Protein AF-A0A6B2CWW1-F1 (afdb_monomer_lite)

Sequence (187 aa):
MLMAIGEEVLAVIAVAILAIVAIIAMRRNDVSCRDPSGKGCGRRKMAIGEVVLAVIAVAILAIVAIIAIGRPREREKKQTHAVCDIFCKALYEAKQLATYVEGRSTINEAMRERLIGLLRGFLGKLDSVKSELEPPIAHELDHIRIEVETIIERIEHIGLTGNVHEDLQFVLGRLEIIGRDKLGCSC

Secondary structure (DSSP, 8-state):
------HHHHHHHHHHHHHHHHHHHHHHTT------S----------HHHHHHHHHHHHHHHHHHHHHHHS---------HHHHHHHHHHHHHHHHHHHHHHT-S---HHHHHHHHHHHHHHHHHHHHHHTTS-HHHHHHHHHHHHHHHHHHHHHHHH---HHHHHHHHHHHHHHHHIIIIIS----

pLDDT: mean 70.97, std 18.87, range [32.5, 94.06]

Structure (mmCIF, N/CA/C/O backbone):
data_AF-A0A6B2CWW1-F1
#
_entry.id   AF-A0A6B2CWW1-F1
#
loop_
_atom_site.group_PDB
_atom_site.id
_atom_site.type_symbol
_atom_site.label_atom_id
_atom_site.label_alt_id
_atom_site.label_comp_id
_atom_site.label_asym_id
_atom_site.label_entity_id
_atom_site.label_seq_id
_atom_site.pdbx_PDB_ins_code
_atom_site.Cartn_x
_atom_site.Cartn_y
_atom_site.Cartn_z
_atom_site.occupancy
_atom_site.B_iso_or_equiv
_atom_site.auth_seq_id
_atom_site.auth_comp_id
_atom_site.auth_asym_id
_atom_site.auth_atom_id
_atom_site.pdbx_PDB_model_num
ATOM 1 N N . MET A 1 1 ? -8.949 -18.179 7.851 1.00 32.50 1 MET A N 1
ATOM 2 C CA . MET A 1 1 ? -8.657 -19.159 8.919 1.00 32.50 1 MET A CA 1
ATOM 3 C C . MET A 1 1 ? -8.590 -18.410 10.239 1.00 32.50 1 MET A C 1
ATOM 5 O O . MET A 1 1 ? -7.552 -17.869 10.584 1.00 32.50 1 MET A O 1
ATOM 9 N N . LEU A 1 2 ? -9.729 -18.292 10.922 1.00 34.25 2 LEU A N 1
ATOM 10 C CA . LEU A 1 2 ? -9.771 -17.829 12.305 1.00 34.25 2 LEU A CA 1
ATOM 11 C C . LEU A 1 2 ? -9.223 -18.973 13.153 1.00 34.25 2 LEU A C 1
ATOM 13 O O . LEU A 1 2 ? -9.841 -20.036 13.204 1.00 34.25 2 LEU A O 1
ATOM 17 N N . MET A 1 3 ? -8.062 -18.783 13.780 1.00 34.53 3 MET A N 1
ATOM 18 C CA . MET A 1 3 ? -7.726 -19.592 14.943 1.00 34.53 3 MET A CA 1
ATOM 19 C C . MET A 1 3 ? -8.836 -19.335 15.956 1.00 34.53 3 MET A C 1
ATOM 21 O O . MET A 1 3 ? -8.924 -18.253 16.537 1.00 34.53 3 MET A O 1
ATOM 25 N N . ALA A 1 4 ? -9.726 -20.318 16.101 1.00 44.72 4 ALA A N 1
ATOM 26 C CA . ALA A 1 4 ? -10.525 -20.460 17.294 1.00 44.72 4 ALA A CA 1
ATOM 27 C C . ALA A 1 4 ? -9.562 -20.258 18.464 1.00 44.72 4 ALA A C 1
ATOM 29 O O . ALA A 1 4 ? -8.537 -20.936 18.540 1.00 44.72 4 ALA A O 1
ATOM 30 N N . ILE A 1 5 ? -9.850 -19.297 19.340 1.00 50.03 5 ILE A N 1
ATOM 31 C CA . ILE A 1 5 ? -9.323 -19.351 20.700 1.00 50.03 5 ILE A CA 1
ATOM 32 C C . ILE A 1 5 ? -9.842 -20.693 21.203 1.00 50.03 5 ILE A C 1
ATOM 34 O O . ILE A 1 5 ? -11.041 -20.839 21.437 1.00 50.03 5 ILE A O 1
ATOM 38 N N . GLY A 1 6 ? -8.967 -21.696 21.123 1.00 44.84 6 GLY A N 1
ATOM 39 C CA . GLY A 1 6 ? -9.363 -23.091 21.079 1.00 44.84 6 GLY A CA 1
ATOM 40 C C . GLY A 1 6 ? -10.177 -23.426 22.310 1.00 44.84 6 GLY A C 1
ATOM 41 O O . GLY A 1 6 ? -9.926 -22.883 23.387 1.00 44.84 6 GLY A O 1
ATOM 42 N N . GLU A 1 7 ? -11.124 -24.344 22.157 1.00 49.53 7 GLU A N 1
ATOM 43 C CA . GLU A 1 7 ? -11.793 -25.044 23.261 1.00 49.53 7 GLU A CA 1
ATOM 44 C C . GLU A 1 7 ? -10.833 -25.357 24.423 1.00 49.53 7 GLU A C 1
ATOM 46 O O . GLU A 1 7 ? -11.211 -25.271 25.586 1.00 49.53 7 GLU A O 1
ATOM 51 N N . GLU A 1 8 ? -9.565 -25.615 24.102 1.00 48.12 8 GLU A N 1
ATOM 52 C CA . GLU A 1 8 ? -8.430 -25.786 25.005 1.00 48.12 8 GLU A CA 1
ATOM 53 C C . GLU A 1 8 ? -8.251 -24.649 26.028 1.00 48.12 8 GLU A C 1
ATOM 55 O O . GLU A 1 8 ? -8.095 -24.917 27.216 1.00 48.12 8 GLU A O 1
ATOM 60 N N . VAL A 1 9 ? -8.323 -23.377 25.622 1.00 53.03 9 VAL A N 1
ATOM 61 C CA . VAL A 1 9 ? -8.161 -22.231 26.538 1.00 53.03 9 VAL A CA 1
ATOM 62 C C . VAL A 1 9 ? -9.358 -22.131 27.483 1.00 53.03 9 VAL A C 1
ATOM 64 O O . VAL A 1 9 ? -9.195 -21.882 28.680 1.00 53.03 9 VAL A O 1
ATOM 67 N N . LEU A 1 10 ? -10.564 -22.384 26.970 1.00 53.09 10 LEU A N 1
ATOM 68 C CA . LEU A 1 10 ? -11.783 -22.397 27.776 1.00 53.09 10 LEU A CA 1
ATOM 69 C C . LEU A 1 10 ? -11.782 -23.573 28.767 1.00 53.09 10 LEU A C 1
ATOM 71 O O . LEU A 1 10 ? -12.176 -23.412 29.923 1.00 53.09 10 LEU A O 1
ATOM 75 N N . ALA A 1 11 ? -11.279 -24.733 28.338 1.00 53.53 11 ALA A N 1
ATOM 76 C CA . ALA A 1 11 ? -11.129 -25.925 29.160 1.00 53.53 11 ALA A CA 1
ATOM 77 C C . ALA A 1 11 ? -10.108 -25.714 30.287 1.00 53.53 11 ALA A C 1
ATOM 79 O O . ALA A 1 11 ? -10.384 -26.069 31.431 1.00 53.53 11 ALA A O 1
ATOM 80 N N . VAL A 1 12 ? -8.973 -25.062 30.011 1.00 54.97 12 VAL A N 1
ATOM 81 C CA . VAL A 1 12 ? -7.974 -24.714 31.039 1.00 54.97 12 VAL A CA 1
ATOM 82 C C . VAL A 1 12 ? -8.573 -23.773 32.092 1.00 54.97 12 VAL A C 1
ATOM 84 O O . VAL A 1 12 ? -8.369 -23.977 33.291 1.00 54.97 12 VAL A O 1
ATOM 87 N N . ILE A 1 13 ? -9.376 -22.790 31.671 1.00 58.03 13 ILE A N 1
ATOM 88 C CA . ILE A 1 13 ? -10.074 -21.872 32.584 1.00 58.03 13 ILE A CA 1
ATOM 89 C C . ILE A 1 13 ? -11.121 -22.622 33.425 1.00 58.03 13 ILE A C 1
ATOM 91 O O . ILE A 1 13 ? -11.192 -22.422 34.640 1.00 58.03 13 ILE A O 1
ATOM 95 N N . ALA A 1 14 ? -11.894 -23.526 32.820 1.00 56.28 14 ALA A N 1
ATOM 96 C CA . ALA A 1 14 ?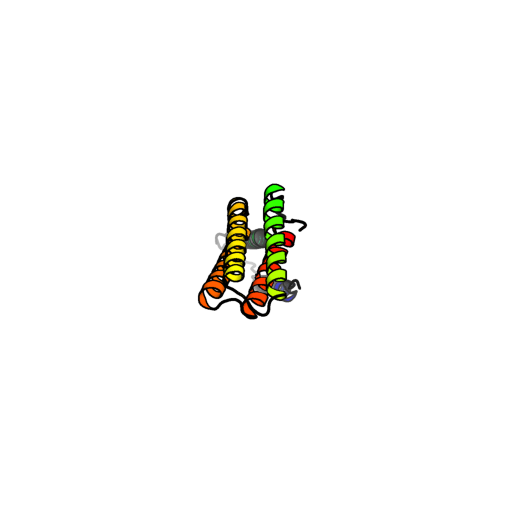 -12.883 -24.336 33.531 1.00 56.28 14 ALA A CA 1
ATOM 97 C C . ALA A 1 14 ? -12.235 -25.258 34.581 1.00 56.28 14 ALA A C 1
ATOM 99 O O . ALA A 1 14 ? -12.719 -25.350 35.713 1.00 56.28 14 ALA A O 1
ATOM 100 N N . VAL A 1 15 ? -11.105 -25.888 34.245 1.00 57.69 15 VAL A N 1
ATOM 101 C CA . VAL A 1 15 ? -10.342 -26.747 35.164 1.00 57.69 15 VAL A CA 1
ATOM 102 C C . VAL A 1 15 ? -9.775 -25.943 36.335 1.00 57.69 15 VAL A C 1
ATOM 104 O O . VAL A 1 15 ? -9.856 -26.393 37.478 1.00 57.69 15 VAL A O 1
ATOM 107 N N . ALA A 1 16 ? -9.266 -24.732 36.093 1.00 60.38 16 ALA A N 1
ATOM 108 C CA . ALA A 1 16 ? -8.759 -23.864 37.156 1.00 60.38 16 ALA A CA 1
ATOM 109 C C . ALA A 1 16 ? -9.864 -23.448 38.146 1.00 60.38 16 ALA A C 1
ATOM 111 O O . ALA A 1 16 ? -9.652 -23.475 39.361 1.00 60.38 16 ALA A O 1
ATOM 112 N N . ILE A 1 17 ? -11.065 -23.132 37.648 1.00 65.19 17 ILE A N 1
ATOM 113 C CA . ILE A 1 17 ? -12.231 -22.820 38.489 1.00 65.19 17 ILE A CA 1
ATOM 114 C C . ILE A 1 17 ? -12.639 -24.046 39.319 1.00 65.19 17 ILE A C 1
ATOM 116 O O . ILE A 1 17 ? -12.837 -23.927 40.530 1.00 65.19 17 ILE A O 1
ATOM 120 N N . LEU A 1 18 ? -12.706 -25.233 38.706 1.00 62.97 18 LEU A N 1
ATOM 121 C CA . LEU A 1 18 ? -13.035 -26.480 39.405 1.00 62.97 18 LEU A CA 1
ATOM 122 C C . LEU A 1 18 ? -12.008 -26.832 40.490 1.00 62.97 18 LEU A C 1
ATOM 124 O O . LEU A 1 18 ? -12.400 -27.245 41.581 1.00 62.97 18 LEU A O 1
ATOM 128 N N . ALA A 1 19 ? -10.714 -26.612 40.242 1.00 59.88 19 ALA A N 1
ATOM 129 C CA . ALA A 1 19 ? -9.658 -26.838 41.227 1.00 59.88 19 ALA A CA 1
ATOM 130 C C . ALA A 1 19 ? -9.800 -25.910 42.447 1.00 59.88 19 ALA A C 1
ATOM 132 O O . ALA A 1 19 ? -9.678 -26.358 43.588 1.00 59.88 19 ALA A O 1
ATOM 133 N N . ILE A 1 20 ? -10.131 -24.633 42.230 1.00 62.84 20 ILE A N 1
ATOM 134 C CA . ILE A 1 20 ? -10.372 -23.672 43.317 1.00 62.84 20 ILE A CA 1
ATOM 135 C C . ILE A 1 20 ? -11.611 -24.075 44.131 1.00 62.84 20 ILE A C 1
ATOM 137 O O . ILE A 1 20 ? -11.565 -24.076 45.364 1.00 62.84 20 ILE A O 1
ATOM 141 N N . VAL A 1 21 ? -12.696 -24.489 43.467 1.00 59.78 21 VAL A N 1
ATOM 142 C CA . VAL A 1 21 ? -13.912 -24.985 44.135 1.00 59.78 21 VAL A CA 1
ATOM 143 C C . VAL A 1 21 ? -13.625 -26.256 44.940 1.00 59.78 21 VAL A C 1
ATOM 145 O O . VAL A 1 21 ? -14.075 -26.362 46.081 1.00 59.78 21 VAL A O 1
ATOM 148 N N . ALA A 1 22 ? -12.831 -27.187 44.404 1.00 55.44 22 ALA A N 1
ATOM 149 C CA . ALA A 1 22 ? -12.438 -28.413 45.096 1.00 55.44 22 ALA A CA 1
ATOM 150 C C . ALA A 1 22 ? -11.601 -28.126 46.354 1.00 55.44 22 ALA A C 1
ATOM 152 O O . ALA A 1 22 ? -11.867 -28.697 47.410 1.00 55.44 22 ALA A O 1
ATOM 153 N N . ILE A 1 23 ? -10.647 -27.189 46.290 1.00 56.72 23 ILE A N 1
ATOM 154 C CA . ILE A 1 23 ? -9.848 -26.765 47.453 1.00 56.72 23 ILE A CA 1
ATOM 155 C C . ILE A 1 23 ? -10.746 -26.170 48.552 1.00 56.72 23 ILE A C 1
ATOM 157 O O . ILE A 1 23 ? -10.553 -26.451 49.737 1.00 56.72 23 ILE A O 1
ATOM 161 N N . ILE A 1 24 ? -11.755 -25.381 48.175 1.00 54.59 24 ILE A N 1
ATOM 162 C CA . ILE A 1 24 ? -12.720 -24.786 49.112 1.00 54.59 24 ILE A CA 1
ATOM 163 C C . ILE A 1 24 ? -13.645 -25.856 49.713 1.00 54.59 24 ILE A C 1
ATOM 165 O O . ILE A 1 24 ? -13.919 -25.824 50.914 1.00 54.59 24 ILE A O 1
ATOM 169 N N . ALA A 1 25 ? -14.103 -26.814 48.906 1.00 53.03 25 ALA A N 1
ATOM 170 C CA . ALA A 1 25 ? -14.953 -27.912 49.356 1.00 53.03 25 ALA A CA 1
ATOM 171 C C . ALA A 1 25 ? -14.213 -28.845 50.327 1.00 53.03 25 ALA A C 1
ATOM 173 O O . ALA A 1 25 ? -14.757 -29.186 51.376 1.00 53.03 25 ALA A O 1
ATOM 174 N N . MET A 1 26 ? -12.949 -29.179 50.041 1.00 46.91 26 MET A N 1
ATOM 175 C CA . MET A 1 26 ? -12.112 -29.982 50.940 1.00 46.91 26 MET A CA 1
ATOM 176 C C . MET A 1 26 ? -11.873 -29.272 52.279 1.00 46.91 26 MET A C 1
ATOM 178 O O . MET A 1 26 ? -12.006 -29.892 53.329 1.00 46.91 26 MET A O 1
ATOM 182 N N . ARG A 1 27 ? -11.649 -27.948 52.280 1.00 48.38 27 ARG A N 1
ATOM 183 C CA . ARG A 1 27 ? -11.513 -27.164 53.525 1.00 48.38 27 ARG A CA 1
ATOM 184 C C . ARG A 1 27 ? -12.801 -27.042 54.348 1.00 48.38 27 ARG A C 1
ATOM 186 O O . ARG A 1 27 ? -12.732 -26.630 55.504 1.00 48.38 27 ARG A O 1
ATOM 193 N N . ARG A 1 28 ? -13.970 -27.370 53.786 1.00 46.91 28 ARG A N 1
ATOM 194 C CA . ARG A 1 28 ? -15.255 -27.366 54.507 1.00 46.91 28 ARG A CA 1
ATOM 195 C C . ARG A 1 28 ? -15.487 -28.634 55.333 1.00 46.91 28 ARG A C 1
ATOM 197 O O . ARG A 1 28 ? -16.247 -28.566 56.294 1.00 46.91 28 ARG A O 1
ATOM 204 N N . ASN A 1 29 ? -14.834 -29.747 54.994 1.00 41.97 29 ASN A N 1
ATOM 205 C CA . ASN A 1 29 ? -15.024 -31.030 55.683 1.00 41.97 29 ASN A CA 1
ATOM 206 C C . ASN A 1 29 ? -14.140 -31.217 56.929 1.00 41.97 29 ASN A C 1
ATOM 208 O O . ASN A 1 29 ? -14.414 -32.116 57.717 1.00 41.97 29 ASN A O 1
ATOM 212 N N . ASP A 1 30 ? -13.148 -30.351 57.161 1.00 43.78 30 ASP A N 1
ATOM 213 C CA . ASP A 1 30 ? -12.206 -30.469 58.291 1.00 43.78 30 ASP A CA 1
ATOM 214 C C . ASP A 1 30 ? -12.606 -29.700 59.564 1.00 43.78 30 ASP A C 1
ATOM 216 O O . ASP A 1 30 ? -11.823 -29.584 60.504 1.00 43.78 30 ASP A O 1
ATOM 220 N N . VAL A 1 31 ? -13.839 -29.193 59.661 1.00 44.88 31 VAL A N 1
ATOM 221 C CA . VAL A 1 31 ? -14.337 -28.572 60.905 1.00 44.88 31 VAL A CA 1
ATOM 222 C C . VAL A 1 31 ? -15.453 -29.416 61.511 1.00 44.88 31 VAL A C 1
ATOM 224 O O . VAL A 1 31 ? -16.578 -28.967 61.713 1.00 44.88 31 VAL A O 1
ATOM 227 N N . SER A 1 32 ? -15.119 -30.662 61.848 1.00 42.81 32 SER A N 1
ATOM 228 C CA . SER A 1 32 ? -15.828 -31.399 62.896 1.00 42.81 32 SER A CA 1
ATOM 229 C C . SER A 1 32 ? -15.277 -30.978 64.264 1.00 42.81 32 SER A C 1
ATOM 231 O O . SER A 1 32 ? -14.603 -31.750 64.941 1.00 42.81 32 SER A O 1
ATOM 233 N N . CYS A 1 33 ? -15.581 -29.753 64.697 1.00 36.28 33 CYS A N 1
ATOM 234 C CA . CYS A 1 33 ? -15.493 -29.402 66.115 1.00 36.28 33 CYS A CA 1
ATOM 235 C C . CYS A 1 33 ? -16.873 -29.610 66.737 1.00 36.28 33 CYS A C 1
ATOM 237 O O . CYS A 1 33 ? -17.727 -28.724 66.728 1.00 36.28 33 CYS A O 1
ATOM 239 N N . ARG A 1 34 ? -17.105 -30.824 67.238 1.00 39.34 34 ARG A N 1
ATOM 240 C CA . ARG A 1 34 ? -18.242 -31.137 68.100 1.00 39.34 34 ARG A CA 1
ATOM 241 C C . ARG A 1 34 ? -17.856 -30.718 69.520 1.00 39.34 34 ARG A C 1
ATOM 243 O O . ARG A 1 34 ? -17.223 -31.491 70.226 1.00 39.34 34 ARG A O 1
ATOM 250 N N . ASP A 1 35 ? -18.215 -29.502 69.916 1.00 38.53 35 ASP A N 1
ATOM 251 C CA . ASP A 1 35 ? -18.110 -29.057 71.310 1.00 38.53 35 ASP A CA 1
ATOM 252 C C . ASP A 1 35 ? -19.459 -29.209 72.018 1.00 38.53 35 ASP A C 1
ATOM 254 O O . ASP A 1 35 ? -20.479 -28.745 71.500 1.00 38.53 35 ASP A O 1
ATOM 258 N N . PRO A 1 36 ? -19.473 -29.739 73.250 1.00 45.25 36 PRO A N 1
ATOM 259 C CA . PRO A 1 36 ? -20.503 -29.388 74.204 1.00 45.25 36 PRO A CA 1
ATOM 260 C C . PRO A 1 36 ? -19.846 -28.927 75.508 1.00 45.25 36 PRO A C 1
ATOM 262 O O . PRO A 1 36 ? -19.984 -29.565 76.542 1.00 45.25 36 PRO A O 1
ATOM 265 N N . SER A 1 37 ? -19.105 -27.822 75.484 1.00 43.25 37 SER A N 1
ATOM 266 C CA . SER A 1 37 ? -18.840 -27.074 76.715 1.00 43.25 37 SER A CA 1
ATOM 267 C C . SER A 1 37 ? -18.441 -25.648 76.377 1.00 43.25 37 SER A C 1
ATOM 269 O O . SER A 1 37 ? -17.285 -25.349 76.089 1.00 43.25 37 SER A O 1
ATOM 271 N N . GLY A 1 38 ? -19.429 -24.756 76.406 1.00 48.22 38 GLY A N 1
ATOM 272 C CA . GLY A 1 38 ? -19.241 -23.341 76.134 1.00 48.22 38 GLY A CA 1
ATOM 273 C C . GLY A 1 38 ? -18.182 -22.710 77.036 1.00 48.22 38 GLY A C 1
ATOM 274 O O . GLY A 1 38 ? -18.350 -22.636 78.249 1.00 48.22 38 GLY A O 1
ATOM 275 N N . LYS A 1 39 ? -17.115 -22.200 76.423 1.00 43.88 39 LYS A N 1
ATOM 276 C CA . LYS A 1 39 ? -16.337 -21.050 76.895 1.00 43.88 39 LYS A CA 1
ATOM 277 C C . LYS A 1 39 ? -15.581 -20.468 75.705 1.00 43.88 39 LYS A C 1
ATOM 279 O O . LYS A 1 39 ? -15.079 -21.190 74.854 1.00 43.88 39 LYS A O 1
ATOM 284 N N . GLY A 1 40 ? -15.645 -19.146 75.601 1.00 49.88 40 GLY A N 1
ATOM 285 C CA . GLY A 1 40 ? -15.471 -18.422 74.350 1.00 49.88 40 GLY A CA 1
ATOM 286 C C . GLY A 1 40 ? -14.091 -18.525 73.708 1.00 49.88 40 GLY A C 1
ATOM 287 O O . GLY A 1 40 ? -13.072 -18.690 74.369 1.00 49.88 40 GLY A O 1
ATOM 288 N N . CYS A 1 41 ? -14.074 -18.289 72.399 1.00 36.97 41 CYS A N 1
ATOM 289 C CA . CYS A 1 41 ? -12.884 -17.836 71.703 1.00 36.97 41 CYS A CA 1
ATOM 290 C C . CYS A 1 41 ? -13.254 -16.576 70.917 1.00 36.97 41 CYS A C 1
ATOM 292 O O . CYS A 1 41 ? -13.864 -16.627 69.847 1.00 36.97 41 CYS A O 1
ATOM 294 N N . GLY A 1 42 ? -12.928 -15.421 71.499 1.00 48.16 42 GLY A N 1
ATOM 295 C CA . GLY A 1 42 ? -12.888 -14.160 70.781 1.00 48.16 42 GLY A CA 1
ATOM 296 C C . GLY A 1 42 ? -11.810 -14.248 69.710 1.00 48.16 42 GLY A C 1
ATOM 297 O O . GLY A 1 42 ? -10.626 -14.101 69.988 1.00 48.16 42 GLY A O 1
ATOM 298 N N . ARG A 1 43 ? -12.222 -14.483 68.470 1.00 40.75 43 ARG A N 1
ATOM 299 C CA . ARG A 1 43 ? -11.388 -14.263 67.294 1.00 40.75 43 ARG A CA 1
ATOM 300 C C . ARG A 1 43 ? -12.232 -13.430 66.356 1.00 40.75 43 ARG A C 1
ATOM 302 O O . ARG A 1 43 ? -13.311 -13.870 65.966 1.00 40.75 43 ARG A O 1
ATOM 309 N N . ARG A 1 44 ? -11.777 -12.208 66.062 1.00 47.22 44 ARG A N 1
ATOM 310 C CA . ARG A 1 44 ? -12.362 -11.350 65.026 1.00 47.22 44 ARG A CA 1
ATOM 311 C C . ARG A 1 44 ? -12.531 -12.218 63.779 1.00 47.22 44 ARG A C 1
ATOM 313 O O . ARG A 1 44 ? -11.551 -12.530 63.108 1.00 47.22 44 ARG A O 1
ATOM 320 N N . LYS A 1 45 ? -13.763 -12.662 63.518 1.00 43.59 45 LYS A N 1
ATOM 321 C CA . LYS A 1 45 ? -14.166 -13.230 62.238 1.00 43.59 45 LYS A CA 1
ATOM 322 C C . LYS A 1 45 ? -14.111 -12.057 61.272 1.00 43.59 45 LYS A C 1
ATOM 324 O O . LYS A 1 45 ? -15.111 -11.382 61.074 1.00 43.59 45 LYS A O 1
ATOM 329 N N . MET A 1 46 ? -12.926 -11.762 60.742 1.00 42.56 46 MET A N 1
ATOM 330 C CA . MET A 1 46 ? -12.850 -11.017 59.495 1.00 42.56 46 MET A CA 1
ATOM 331 C C . MET A 1 46 ? -13.622 -11.887 58.517 1.00 42.56 46 MET A C 1
ATOM 333 O O . MET A 1 46 ? -13.283 -13.062 58.339 1.00 42.56 46 MET A O 1
ATOM 337 N N . ALA A 1 47 ? -14.782 -11.389 58.100 1.00 49.16 47 ALA A N 1
ATOM 338 C CA . ALA A 1 47 ? -15.779 -12.180 57.422 1.00 49.16 47 ALA A CA 1
ATOM 339 C C . ALA A 1 47 ? -15.105 -12.787 56.193 1.00 49.16 47 ALA A C 1
ATOM 341 O O . ALA A 1 47 ? -14.772 -12.083 55.249 1.00 49.16 47 ALA A O 1
ATOM 342 N N . ILE A 1 48 ? -14.873 -14.101 56.212 1.00 48.50 48 ILE A N 1
ATOM 343 C CA . ILE A 1 48 ? -14.292 -14.841 55.083 1.00 48.50 48 ILE A CA 1
ATOM 344 C C . ILE A 1 48 ? -15.102 -14.546 53.803 1.00 48.50 48 ILE A C 1
ATOM 346 O O . ILE A 1 48 ? -14.549 -14.553 52.710 1.00 48.50 48 ILE A O 1
ATOM 350 N N . GLY A 1 49 ? -16.380 -14.171 53.951 1.00 50.16 49 GLY A N 1
ATOM 351 C CA . GLY A 1 49 ? -17.225 -13.638 52.886 1.00 50.16 49 GLY A CA 1
ATOM 352 C C . GLY A 1 49 ? -16.712 -12.361 52.205 1.00 50.16 49 GLY A C 1
ATOM 353 O O . GLY A 1 49 ? -16.817 -12.294 50.990 1.00 50.16 49 GLY A O 1
ATOM 354 N N . GLU A 1 50 ? -16.121 -11.391 52.915 1.00 50.59 50 GLU A N 1
ATOM 355 C CA . GLU A 1 50 ? -15.581 -10.155 52.309 1.00 50.59 50 GLU A CA 1
ATOM 356 C C . GLU A 1 50 ? -14.331 -10.426 51.472 1.00 50.59 50 GLU A C 1
ATOM 358 O O . GLU A 1 50 ? -14.207 -9.917 50.361 1.00 50.59 50 GLU A O 1
ATOM 363 N N . VAL A 1 51 ? -13.425 -11.275 51.968 1.00 53.69 51 VAL A N 1
ATOM 364 C CA . VAL A 1 51 ? -12.213 -11.654 51.222 1.00 53.69 51 VAL A CA 1
ATOM 365 C C . VAL A 1 51 ? -12.590 -12.451 49.973 1.00 53.69 51 VAL A C 1
ATOM 367 O O . VAL A 1 51 ? -12.051 -12.212 48.896 1.00 53.69 51 VAL A O 1
ATOM 370 N N . VAL A 1 52 ? -13.560 -13.361 50.092 1.00 55.81 52 VAL A N 1
ATOM 371 C CA . VAL A 1 52 ? -14.072 -14.137 48.955 1.00 55.81 52 VAL A CA 1
ATOM 372 C C . VAL A 1 52 ? -14.777 -13.232 47.942 1.00 55.81 52 VAL A C 1
ATOM 374 O O . VAL A 1 52 ? -14.532 -13.375 46.745 1.00 55.81 52 VAL A O 1
ATOM 377 N N . LEU A 1 53 ? -15.582 -12.261 48.390 1.00 54.66 53 LEU A N 1
ATOM 378 C CA . LEU A 1 53 ? -16.212 -11.288 47.492 1.00 54.66 53 LEU A CA 1
ATOM 379 C C . LEU A 1 53 ? -15.171 -10.449 46.748 1.00 54.66 53 LEU A C 1
ATOM 381 O O . LEU A 1 53 ? -15.318 -10.231 45.549 1.00 54.66 53 LEU A O 1
ATOM 385 N N . ALA A 1 54 ? -14.117 -10.007 47.438 1.00 56.38 54 ALA A N 1
ATOM 386 C CA . ALA A 1 54 ? -13.050 -9.217 46.837 1.00 56.38 54 ALA A CA 1
ATOM 387 C C . ALA A 1 54 ? -12.305 -10.009 45.752 1.00 56.38 54 ALA A C 1
ATOM 389 O O . ALA A 1 54 ? -12.078 -9.490 44.662 1.00 56.38 54 ALA A O 1
ATOM 390 N N . VAL A 1 55 ? -11.991 -11.284 46.002 1.00 61.06 55 VAL A N 1
ATOM 391 C CA . VAL A 1 55 ? -11.333 -12.152 45.009 1.00 61.06 55 VAL A CA 1
ATOM 392 C C . VAL A 1 55 ? -12.237 -12.395 43.796 1.00 61.06 55 VAL A C 1
ATOM 394 O O . VAL A 1 55 ? -11.769 -12.312 42.661 1.00 61.06 55 VAL A O 1
ATOM 397 N N . ILE A 1 56 ? -13.536 -12.626 44.014 1.00 64.56 56 ILE A N 1
ATOM 398 C CA . ILE A 1 56 ? -14.515 -12.784 42.927 1.00 64.56 56 ILE A CA 1
ATOM 399 C C . ILE A 1 56 ? -14.642 -11.486 42.117 1.00 64.56 56 ILE A C 1
ATOM 401 O O . ILE A 1 56 ? -14.631 -11.530 40.890 1.00 64.56 56 ILE A O 1
ATOM 405 N N . ALA A 1 57 ? -14.702 -10.326 42.775 1.00 59.75 57 ALA A N 1
ATOM 406 C CA . ALA A 1 57 ? -14.791 -9.030 42.107 1.00 59.75 57 ALA A CA 1
ATOM 407 C C . ALA A 1 57 ? -13.549 -8.733 41.255 1.00 59.75 57 ALA A C 1
ATOM 409 O O . ALA A 1 57 ? -13.681 -8.295 40.114 1.00 59.75 57 ALA A O 1
ATOM 410 N N . VAL A 1 58 ? -12.348 -9.023 41.767 1.00 63.69 58 VAL A N 1
ATOM 411 C CA . VAL A 1 58 ? -11.089 -8.865 41.019 1.00 63.69 58 VAL A CA 1
ATOM 412 C C . VAL A 1 58 ? -11.043 -9.809 39.816 1.00 63.69 58 VAL A C 1
ATOM 414 O O . VAL A 1 58 ? -10.651 -9.385 38.731 1.00 63.69 58 VAL A O 1
ATOM 417 N N . ALA A 1 59 ? -11.495 -11.056 39.967 1.00 62.88 59 ALA A N 1
ATOM 418 C CA . ALA A 1 59 ? -11.567 -12.008 38.861 1.00 62.88 59 ALA A CA 1
ATOM 419 C C . ALA A 1 59 ? -12.556 -11.555 37.773 1.00 62.88 59 ALA A C 1
ATOM 421 O O . ALA A 1 59 ? -12.229 -11.600 36.588 1.00 62.88 59 ALA A O 1
ATOM 422 N N . ILE A 1 60 ? -13.733 -11.049 38.158 1.00 68.69 60 ILE A N 1
ATOM 423 C CA . ILE A 1 60 ? -14.712 -10.487 37.217 1.00 68.69 60 ILE A CA 1
ATOM 424 C C . ILE A 1 60 ? -14.137 -9.251 36.519 1.00 68.69 60 ILE A C 1
ATOM 426 O O . ILE A 1 60 ? -14.252 -9.145 35.303 1.00 68.69 60 ILE A O 1
ATOM 430 N N . LEU A 1 61 ? -13.476 -8.342 37.242 1.00 65.44 61 LEU A N 1
ATOM 431 C CA . LEU A 1 61 ? -12.832 -7.165 36.649 1.00 65.44 61 LEU A CA 1
ATOM 432 C C . LEU A 1 61 ? -11.705 -7.544 35.682 1.00 65.44 61 LEU A C 1
ATOM 434 O O . LEU A 1 61 ? -11.586 -6.921 34.632 1.00 65.44 61 LEU A O 1
ATOM 438 N N . ALA A 1 62 ? -10.920 -8.580 35.984 1.00 61.75 62 ALA A N 1
ATOM 439 C CA . ALA A 1 62 ? -9.893 -9.096 35.082 1.00 61.75 62 ALA A CA 1
ATOM 440 C C . ALA A 1 62 ? -10.509 -9.702 33.811 1.00 61.75 62 ALA A C 1
ATOM 442 O O . ALA A 1 62 ? -10.039 -9.424 32.711 1.00 61.75 62 ALA A O 1
ATOM 443 N N . ILE A 1 63 ? -11.606 -10.456 33.938 1.00 60.59 63 ILE A N 1
ATOM 444 C CA . ILE A 1 63 ? -12.366 -10.982 32.795 1.00 60.59 63 ILE A CA 1
ATOM 445 C C . ILE A 1 63 ? -12.963 -9.834 31.974 1.00 60.59 63 ILE A C 1
ATOM 447 O O . ILE A 1 63 ? -12.843 -9.839 30.755 1.00 60.59 63 ILE A O 1
ATOM 451 N N . VAL A 1 64 ? -13.550 -8.816 32.610 1.00 56.16 64 VAL A N 1
ATOM 452 C CA . VAL A 1 64 ? -14.085 -7.626 31.928 1.00 56.16 64 VAL A CA 1
ATOM 453 C C . VAL A 1 64 ? -12.972 -6.841 31.242 1.00 56.16 64 VAL A C 1
ATOM 455 O O . VAL A 1 64 ? -13.186 -6.383 30.128 1.00 56.16 64 VAL A O 1
ATOM 458 N N . ALA A 1 65 ? -11.784 -6.720 31.838 1.00 53.72 65 ALA A N 1
ATOM 459 C CA . ALA A 1 65 ? -10.630 -6.087 31.208 1.00 53.72 65 ALA A CA 1
ATOM 460 C C . ALA A 1 65 ? -10.149 -6.889 29.990 1.00 53.72 65 ALA A C 1
ATOM 462 O O . ALA A 1 65 ? -9.946 -6.311 28.929 1.00 53.72 65 ALA A O 1
ATOM 463 N N . ILE A 1 66 ? -10.054 -8.217 30.091 1.00 55.22 66 ILE A N 1
ATOM 464 C CA . ILE A 1 66 ? -9.688 -9.091 28.967 1.00 55.22 66 ILE A CA 1
ATOM 465 C C . ILE A 1 66 ? -10.759 -9.049 27.869 1.00 55.22 66 ILE A C 1
ATOM 467 O O . ILE A 1 66 ? -10.414 -8.968 26.699 1.00 55.22 66 ILE A O 1
ATOM 471 N N . ILE A 1 67 ? -12.049 -9.024 28.215 1.00 49.22 67 ILE A N 1
ATOM 472 C CA . ILE A 1 67 ? -13.155 -8.856 27.260 1.00 49.22 67 ILE A CA 1
ATOM 473 C C . ILE A 1 67 ? -13.173 -7.433 26.687 1.00 49.22 67 ILE A C 1
ATOM 475 O O . ILE A 1 67 ? -13.528 -7.257 25.533 1.00 49.22 67 ILE A O 1
ATOM 479 N N . ALA A 1 68 ? -12.780 -6.404 27.434 1.00 49.34 68 ALA A N 1
ATOM 480 C CA . ALA A 1 68 ? -12.675 -5.036 26.925 1.00 49.34 68 ALA A CA 1
ATOM 481 C C . ALA A 1 68 ? -11.472 -4.859 25.984 1.00 49.34 68 ALA A C 1
ATOM 483 O O . ALA A 1 68 ? -11.542 -4.058 25.055 1.00 49.34 68 ALA A O 1
ATOM 484 N N . ILE A 1 69 ? -10.396 -5.616 26.207 1.00 50.47 69 ILE A N 1
ATOM 485 C CA . ILE A 1 69 ? -9.204 -5.659 25.350 1.00 50.47 69 ILE A CA 1
ATOM 486 C C . ILE A 1 69 ? -9.434 -6.587 24.140 1.00 50.47 69 ILE A C 1
ATOM 488 O O . ILE A 1 69 ? -8.933 -6.313 23.055 1.00 50.47 69 ILE A O 1
ATOM 492 N N . GLY A 1 70 ? -10.207 -7.663 24.319 1.00 37.47 70 GLY A N 1
ATOM 493 C CA . GLY A 1 70 ? -10.456 -8.722 23.338 1.00 37.47 70 GLY A CA 1
ATOM 494 C C . GLY A 1 70 ? -11.792 -8.632 22.598 1.00 37.47 70 GLY A C 1
ATOM 495 O O . GLY A 1 70 ? -11.998 -9.371 21.639 1.00 37.47 70 GLY A O 1
ATOM 496 N N . ARG A 1 71 ? -12.705 -7.731 22.983 1.00 39.06 71 ARG A N 1
ATOM 497 C CA . ARG A 1 71 ? -13.819 -7.352 22.114 1.00 39.06 71 ARG A CA 1
ATOM 498 C C . ARG A 1 71 ? -13.214 -6.541 20.981 1.00 39.06 71 ARG A C 1
ATOM 500 O O . ARG A 1 71 ? -12.707 -5.447 21.252 1.00 39.06 71 ARG A O 1
ATOM 507 N N . PRO A 1 72 ? -13.313 -6.994 19.720 1.00 39.56 72 PRO A N 1
ATOM 508 C CA . PRO A 1 72 ? -13.228 -6.046 18.638 1.00 39.56 72 PRO A CA 1
ATOM 509 C C . PRO A 1 72 ? -14.390 -5.098 18.902 1.00 39.56 72 PRO A C 1
ATOM 511 O O . PRO A 1 72 ? -15.559 -5.466 18.790 1.00 39.56 72 PRO A O 1
ATOM 514 N N . ARG A 1 73 ? -14.081 -3.887 19.370 1.00 41.62 73 ARG A N 1
ATOM 515 C CA . ARG A 1 73 ? -14.999 -2.781 19.173 1.00 41.62 73 ARG A CA 1
ATOM 516 C C . ARG A 1 73 ? -15.318 -2.855 17.687 1.00 41.62 73 ARG A C 1
ATOM 518 O O . ARG A 1 73 ? -14.416 -2.661 16.873 1.00 41.62 73 ARG A O 1
ATOM 525 N N . GLU A 1 74 ? -16.570 -3.152 17.365 1.00 39.44 74 GLU A N 1
ATOM 526 C CA . GLU A 1 74 ? -17.249 -2.652 16.178 1.00 39.44 74 GLU A CA 1
ATOM 527 C C . GLU A 1 74 ? -17.096 -1.126 16.203 1.00 39.44 74 GLU A C 1
ATOM 529 O O . GLU A 1 74 ? -18.012 -0.377 16.529 1.00 39.44 74 GLU A O 1
ATOM 534 N N . ARG A 1 75 ? -15.869 -0.639 15.988 1.00 45.22 75 ARG A N 1
ATOM 535 C CA . ARG A 1 75 ? -15.620 0.753 15.702 1.00 45.22 75 ARG A CA 1
ATOM 536 C C . ARG A 1 75 ? -16.273 0.918 14.352 1.00 45.22 75 ARG A C 1
ATOM 538 O O . ARG A 1 75 ? -15.749 0.431 13.354 1.00 45.22 75 ARG A O 1
ATOM 545 N N . GLU A 1 76 ? -17.431 1.560 14.361 1.00 48.25 76 GLU A N 1
ATOM 546 C CA . GLU A 1 76 ? -17.951 2.327 13.245 1.00 48.25 76 GLU A CA 1
ATOM 547 C C . GLU A 1 76 ? -16.830 3.234 12.716 1.00 48.25 76 GLU A C 1
ATOM 549 O O . GLU A 1 76 ? -16.746 4.418 13.025 1.00 48.25 76 GLU A O 1
ATOM 554 N N . LYS A 1 77 ? -15.914 2.677 11.927 1.00 53.53 77 LYS A N 1
ATOM 555 C CA . LYS A 1 77 ? -14.999 3.444 11.103 1.00 53.53 77 LYS A CA 1
ATOM 556 C C . LYS A 1 77 ? -15.677 3.628 9.770 1.00 53.53 77 LYS A C 1
ATOM 558 O O . LYS A 1 77 ? -15.309 3.015 8.777 1.00 53.53 77 LYS A O 1
ATOM 563 N N . LYS A 1 78 ? -16.667 4.515 9.736 1.00 57.31 78 LYS A N 1
ATOM 564 C CA . LYS A 1 78 ? -16.904 5.241 8.494 1.00 57.31 78 LYS A CA 1
ATOM 565 C C . LYS A 1 78 ? -15.747 6.221 8.358 1.00 57.31 78 LYS A C 1
ATOM 567 O O . LYS A 1 78 ? -15.841 7.361 8.800 1.00 57.31 78 LYS A O 1
ATOM 572 N N . GLN A 1 79 ? -14.628 5.746 7.813 1.00 63.00 79 GLN A N 1
ATOM 573 C CA . GLN A 1 79 ? -13.672 6.666 7.215 1.00 63.00 79 GLN A CA 1
ATOM 574 C C . GLN A 1 79 ? -14.414 7.487 6.165 1.00 63.00 79 GLN A C 1
ATOM 576 O O . GLN A 1 79 ? -15.379 7.014 5.555 1.00 63.00 79 GLN A O 1
ATOM 581 N N . THR A 1 80 ? -14.042 8.757 6.032 1.00 70.81 80 THR A N 1
ATOM 582 C CA . THR A 1 80 ? -14.746 9.655 5.122 1.00 70.81 80 THR A CA 1
ATOM 583 C C . THR A 1 80 ? -14.661 9.088 3.705 1.00 70.81 80 THR A C 1
ATOM 585 O O . THR A 1 80 ? -13.673 8.462 3.322 1.00 70.81 80 THR A O 1
ATOM 588 N N . HIS A 1 81 ? -15.696 9.317 2.896 1.00 80.50 81 HIS A N 1
ATOM 589 C CA . HIS A 1 81 ? -15.679 8.943 1.479 1.00 80.50 81 HIS A CA 1
ATOM 590 C C . HIS A 1 81 ? -14.417 9.469 0.761 1.00 80.50 81 HIS A C 1
ATOM 592 O O . HIS A 1 81 ? -13.934 8.840 -0.172 1.00 80.50 81 HIS A O 1
ATOM 598 N N . ALA A 1 82 ? -13.854 10.591 1.226 1.00 83.88 82 ALA A N 1
ATOM 599 C CA . ALA A 1 82 ? -12.605 11.158 0.724 1.00 83.88 82 ALA A CA 1
ATOM 600 C C . ALA A 1 82 ? -11.387 10.244 0.957 1.00 83.88 82 ALA A C 1
ATOM 602 O O . ALA A 1 82 ? -10.605 10.042 0.029 1.00 83.88 82 ALA A O 1
ATOM 603 N N . VAL A 1 83 ? -11.253 9.639 2.145 1.00 86.81 83 VAL A N 1
ATOM 604 C CA . VAL A 1 83 ? -10.173 8.678 2.432 1.00 86.81 83 VAL A CA 1
ATOM 605 C C . VAL A 1 83 ? -10.276 7.467 1.513 1.00 86.81 83 VAL A C 1
ATOM 607 O O . VAL A 1 83 ? -9.276 7.073 0.915 1.00 86.81 83 VAL A O 1
ATOM 610 N N . CYS A 1 84 ? -11.481 6.908 1.348 1.00 88.94 84 CYS A N 1
ATOM 611 C CA . CYS A 1 84 ? -11.674 5.782 0.437 1.00 88.94 84 CYS A CA 1
ATOM 612 C C . CYS A 1 84 ? -11.391 6.150 -1.020 1.00 88.94 84 CYS A C 1
ATOM 614 O O . CYS A 1 84 ? -10.773 5.357 -1.719 1.00 88.94 84 CYS A O 1
ATOM 616 N N . ASP A 1 85 ? -11.783 7.339 -1.479 1.00 90.81 85 ASP A N 1
ATOM 617 C CA . ASP A 1 85 ? -11.513 7.782 -2.850 1.00 90.81 85 ASP A CA 1
ATOM 618 C C . ASP A 1 85 ? -10.003 7.893 -3.125 1.00 90.81 85 ASP A C 1
ATOM 620 O O . ASP A 1 85 ? -9.490 7.312 -4.086 1.00 90.81 85 ASP A O 1
ATOM 624 N N . ILE A 1 86 ? -9.257 8.554 -2.231 1.00 90.75 86 ILE A N 1
ATOM 625 C CA . ILE A 1 86 ? -7.800 8.691 -2.364 1.00 90.75 86 ILE A CA 1
ATOM 626 C C . ILE A 1 86 ? -7.117 7.323 -2.272 1.00 90.75 86 ILE A C 1
ATOM 628 O O . ILE A 1 86 ? -6.244 7.016 -3.090 1.00 90.75 86 ILE A O 1
ATOM 632 N N . PHE A 1 87 ? -7.531 6.485 -1.318 1.00 91.12 87 PHE A N 1
ATOM 633 C CA . PHE A 1 87 ? -6.971 5.150 -1.133 1.00 91.12 87 PHE A CA 1
ATOM 634 C C . PHE A 1 87 ? -7.236 4.250 -2.344 1.00 91.12 87 PHE A C 1
ATOM 636 O O . PHE A 1 87 ? -6.304 3.648 -2.876 1.00 91.12 87 PHE A O 1
ATOM 643 N N . CYS A 1 88 ? 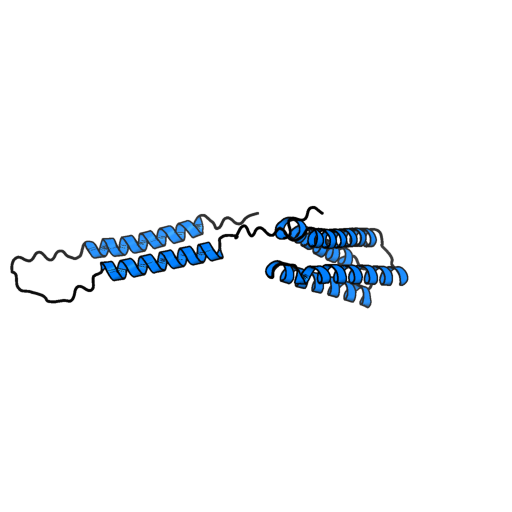-8.477 4.187 -2.832 1.00 91.19 88 CYS A N 1
ATOM 644 C CA . CYS A 1 88 ? -8.828 3.390 -4.005 1.00 91.19 88 CYS A CA 1
ATOM 645 C C . CYS A 1 88 ? -8.090 3.875 -5.253 1.00 91.19 88 CYS A C 1
ATOM 647 O O . CYS A 1 88 ? -7.618 3.057 -6.042 1.00 91.19 88 CYS A O 1
ATOM 649 N N . LYS A 1 89 ? -7.921 5.191 -5.418 1.00 91.62 89 LYS A N 1
ATOM 650 C CA . LYS A 1 89 ? -7.122 5.748 -6.511 1.00 91.62 89 LYS A CA 1
ATOM 651 C C . LYS A 1 89 ? -5.652 5.339 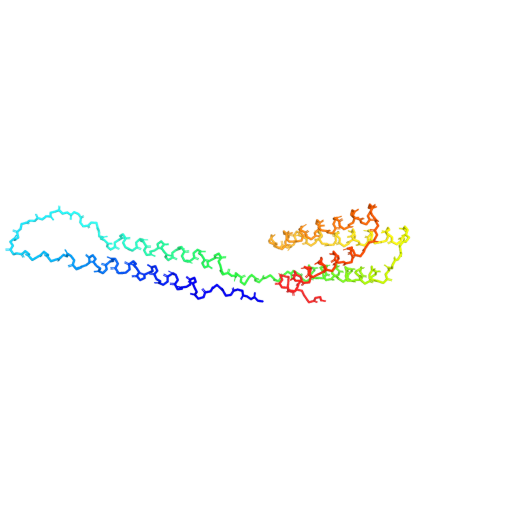-6.413 1.00 91.62 89 LYS A C 1
ATOM 653 O O . LYS A 1 89 ? -5.053 4.997 -7.430 1.00 91.62 89 LYS A O 1
ATOM 658 N N . ALA A 1 90 ? -5.076 5.352 -5.211 1.00 89.62 90 ALA A N 1
ATOM 659 C CA . ALA A 1 90 ? -3.711 4.887 -4.980 1.00 89.62 90 ALA A CA 1
ATOM 660 C C . ALA A 1 90 ? -3.573 3.385 -5.289 1.00 89.62 90 ALA A C 1
ATOM 662 O O . ALA A 1 90 ? -2.662 2.986 -6.012 1.00 89.62 90 ALA A O 1
ATOM 663 N N . LEU A 1 91 ? -4.514 2.560 -4.820 1.00 91.38 91 LEU A N 1
ATOM 664 C CA . LEU A 1 91 ? -4.536 1.122 -5.088 1.00 91.38 91 LEU A CA 1
ATOM 665 C C . LEU A 1 91 ? -4.686 0.814 -6.585 1.00 91.38 91 LEU A C 1
ATOM 667 O O . LEU A 1 91 ? -3.995 -0.057 -7.110 1.00 91.38 91 LEU A O 1
ATOM 671 N N . TYR A 1 92 ? -5.547 1.543 -7.294 1.00 90.50 92 TYR A N 1
ATOM 672 C CA . TYR A 1 92 ? -5.707 1.397 -8.739 1.00 90.50 92 TYR A CA 1
ATOM 673 C C . TYR A 1 92 ? -4.409 1.711 -9.497 1.00 90.50 92 TYR A C 1
ATOM 675 O O . TYR A 1 92 ? -4.011 0.956 -10.385 1.00 90.50 92 TYR A O 1
ATOM 683 N N . GLU A 1 93 ? -3.708 2.783 -9.127 1.00 86.69 93 GLU A N 1
ATOM 684 C CA . GLU A 1 93 ? -2.412 3.117 -9.727 1.00 86.69 93 GLU A CA 1
ATOM 685 C C . GLU A 1 93 ? -1.342 2.068 -9.429 1.00 86.69 93 GLU A C 1
ATOM 687 O O . GLU A 1 93 ? -0.584 1.702 -10.327 1.00 86.69 93 GLU A O 1
ATOM 692 N N . ALA A 1 94 ? -1.324 1.514 -8.217 1.00 85.56 94 ALA A N 1
ATOM 693 C CA . ALA A 1 94 ? -0.432 0.412 -7.878 1.00 85.56 94 ALA A CA 1
ATOM 694 C C . ALA A 1 94 ? -0.736 -0.849 -8.718 1.00 85.56 94 ALA A C 1
ATOM 696 O O . ALA A 1 94 ? 0.186 -1.523 -9.177 1.00 85.56 94 ALA A O 1
ATOM 697 N N . LYS A 1 95 ? -2.012 -1.151 -9.002 1.00 89.56 95 LYS A N 1
ATOM 698 C CA . LYS A 1 95 ? -2.397 -2.271 -9.887 1.00 89.56 95 LYS A CA 1
ATOM 699 C C . LYS A 1 95 ? -1.935 -2.050 -11.327 1.00 89.56 95 LYS A C 1
ATOM 701 O O . LYS A 1 95 ? -1.404 -2.967 -11.961 1.00 89.56 95 LYS A O 1
ATOM 706 N N . GLN A 1 96 ? -2.090 -0.827 -11.841 1.00 85.06 96 GLN A N 1
ATOM 707 C CA . GLN A 1 96 ? -1.542 -0.460 -13.150 1.00 85.06 96 GLN A CA 1
ATOM 708 C C . GLN A 1 96 ? -0.022 -0.627 -13.182 1.00 85.06 96 GLN A C 1
ATOM 710 O O . GLN A 1 96 ? 0.527 -1.083 -14.184 1.00 85.06 96 GLN A O 1
ATOM 715 N N . LEU A 1 97 ? 0.646 -0.300 -12.077 1.00 80.69 97 LEU A N 1
ATOM 716 C CA . LEU A 1 97 ? 2.084 -0.447 -11.939 1.00 80.69 97 LEU A CA 1
ATOM 717 C C . LEU A 1 97 ? 2.544 -1.901 -12.016 1.00 80.69 97 LEU A C 1
ATOM 719 O O . LEU A 1 97 ? 3.455 -2.213 -12.780 1.00 80.69 97 LEU A O 1
ATOM 723 N N . ALA A 1 98 ? 1.901 -2.791 -11.261 1.00 83.44 98 ALA A N 1
ATOM 724 C CA . ALA A 1 98 ? 2.236 -4.210 -11.276 1.00 83.44 98 ALA A CA 1
ATOM 725 C C . ALA A 1 98 ? 2.039 -4.816 -12.672 1.00 83.44 98 ALA A C 1
ATOM 727 O O . ALA A 1 98 ? 2.926 -5.512 -13.164 1.00 83.44 98 ALA A O 1
ATOM 728 N N . THR A 1 99 ? 0.947 -4.449 -13.352 1.00 84.19 99 THR A N 1
ATOM 729 C CA . THR A 1 99 ? 0.675 -4.859 -14.742 1.00 84.19 99 THR A CA 1
ATOM 730 C C . THR A 1 99 ? 1.746 -4.331 -15.704 1.00 84.19 99 THR A C 1
ATOM 732 O O . THR A 1 99 ? 2.201 -5.033 -16.607 1.00 84.19 99 THR A O 1
ATOM 735 N N . TYR A 1 100 ? 2.173 -3.078 -15.513 1.00 78.94 100 TYR A N 1
ATOM 736 C CA . TYR A 1 100 ? 3.216 -2.457 -16.324 1.00 78.94 100 TYR A CA 1
ATOM 737 C C . TYR A 1 100 ? 4.562 -3.181 -16.190 1.00 78.94 100 TYR A C 1
ATOM 739 O O . TYR A 1 100 ? 5.257 -3.348 -17.192 1.00 78.94 100 TYR A O 1
ATOM 747 N N . VAL A 1 101 ? 4.920 -3.616 -14.979 1.00 79.06 101 VAL A N 1
ATOM 748 C CA . VAL A 1 101 ? 6.154 -4.370 -14.711 1.00 79.06 101 VAL A CA 1
ATOM 749 C C . VAL A 1 101 ? 6.069 -5.797 -15.255 1.00 79.06 101 VAL A C 1
ATOM 751 O O . VAL A 1 101 ? 7.017 -6.261 -15.880 1.00 79.06 101 VAL A O 1
ATOM 754 N N . GLU A 1 102 ? 4.932 -6.473 -15.082 1.00 79.31 102 GLU A N 1
ATOM 755 C CA . GLU A 1 102 ? 4.716 -7.852 -15.544 1.00 79.31 102 GLU A CA 1
ATOM 756 C C . GLU A 1 102 ? 4.927 -8.008 -17.058 1.00 79.31 102 GLU A C 1
ATOM 758 O O . GLU A 1 102 ? 5.524 -8.976 -17.524 1.00 79.31 102 GLU A O 1
ATOM 763 N N . GLY A 1 103 ? 4.507 -7.013 -17.843 1.00 70.38 103 GLY A N 1
ATOM 764 C CA . GLY A 1 103 ? 4.651 -7.026 -19.299 1.00 70.38 103 GLY A CA 1
ATOM 765 C C . GLY A 1 103 ? 6.053 -6.697 -19.831 1.00 70.38 103 GLY A C 1
ATOM 766 O O . GLY A 1 103 ? 6.203 -6.531 -21.045 1.00 70.38 103 GLY A O 1
ATOM 767 N N . ARG A 1 104 ? 7.075 -6.521 -18.977 1.00 69.88 104 ARG A N 1
ATOM 768 C CA . ARG A 1 104 ? 8.388 -5.990 -19.389 1.00 69.88 104 ARG A CA 1
ATOM 769 C C . ARG A 1 104 ? 9.549 -6.885 -18.960 1.00 69.88 104 ARG A C 1
ATOM 771 O O . ARG A 1 104 ? 9.885 -6.978 -17.789 1.00 69.88 104 ARG A O 1
ATOM 778 N N . SER A 1 105 ? 10.239 -7.455 -19.948 1.00 62.62 105 SER A N 1
ATOM 779 C CA . SER A 1 105 ? 11.474 -8.230 -19.758 1.00 62.62 105 SER A CA 1
ATOM 780 C C . SER A 1 105 ? 12.758 -7.393 -19.850 1.00 62.62 105 SER A C 1
ATOM 782 O O . SER A 1 105 ? 13.811 -7.836 -19.403 1.00 62.62 105 SER A O 1
ATOM 784 N N . THR A 1 106 ? 12.701 -6.199 -20.449 1.00 64.81 106 THR A N 1
ATOM 785 C CA . THR A 1 106 ? 13.838 -5.274 -20.592 1.00 64.81 106 THR A CA 1
ATOM 786 C C . THR A 1 106 ? 13.393 -3.832 -20.375 1.00 64.81 106 THR A C 1
ATOM 788 O O . THR A 1 106 ? 12.323 -3.416 -20.827 1.00 64.81 106 THR A O 1
ATOM 791 N N . ILE A 1 107 ? 14.225 -3.059 -19.672 1.00 67.25 107 ILE A N 1
ATOM 792 C CA . ILE A 1 107 ? 13.929 -1.681 -19.282 1.00 67.25 107 ILE A CA 1
ATOM 793 C C . ILE A 1 107 ? 15.034 -0.739 -19.742 1.00 67.25 107 ILE A C 1
ATOM 795 O O . ILE A 1 107 ? 16.218 -1.032 -19.617 1.00 67.25 107 ILE A O 1
ATOM 799 N N . ASN A 1 108 ? 14.613 0.406 -20.273 1.00 80.75 108 ASN A N 1
ATOM 800 C CA . ASN A 1 108 ? 15.467 1.549 -20.552 1.00 80.75 108 ASN A CA 1
ATOM 801 C C . ASN A 1 108 ? 15.323 2.589 -19.432 1.00 80.75 108 ASN A C 1
ATOM 803 O O . ASN A 1 108 ? 14.380 2.546 -18.639 1.00 80.75 108 ASN A O 1
ATOM 807 N N . GLU A 1 109 ? 16.235 3.555 -19.402 1.00 83.81 109 GLU A N 1
ATOM 808 C CA . GLU A 1 109 ? 16.283 4.555 -18.333 1.00 83.81 109 GLU A CA 1
ATOM 809 C C . GLU A 1 109 ? 14.982 5.364 -18.208 1.00 83.81 109 GLU A C 1
ATOM 811 O O . GLU A 1 109 ? 14.485 5.586 -17.110 1.00 83.81 109 GLU A O 1
ATOM 816 N N . ALA A 1 110 ? 14.339 5.703 -19.330 1.00 84.62 110 ALA A N 1
ATOM 817 C CA . ALA A 1 110 ? 13.063 6.419 -19.324 1.00 84.62 110 ALA A CA 1
ATOM 818 C C . ALA A 1 110 ? 11.927 5.620 -18.655 1.00 84.62 110 ALA A C 1
ATOM 820 O O . ALA A 1 110 ? 11.078 6.187 -17.968 1.00 84.62 110 ALA A O 1
ATOM 821 N N . MET A 1 111 ? 11.895 4.300 -18.847 1.00 80.56 111 MET A N 1
ATOM 822 C CA . MET A 1 111 ? 10.915 3.422 -18.207 1.00 80.56 111 MET A CA 1
ATOM 823 C C . MET A 1 111 ? 11.199 3.246 -16.711 1.00 80.56 111 MET A C 1
ATOM 825 O O . MET A 1 111 ? 10.245 3.191 -15.934 1.00 80.56 111 MET A O 1
ATOM 829 N N . ARG A 1 112 ? 12.477 3.195 -16.312 1.00 84.38 112 ARG A N 1
ATOM 830 C CA . ARG A 1 112 ? 12.907 3.162 -14.905 1.00 84.38 112 ARG A CA 1
ATOM 831 C C . ARG A 1 112 ? 12.494 4.439 -14.171 1.00 84.38 112 ARG A C 1
ATOM 833 O O . ARG A 1 112 ? 11.797 4.354 -13.165 1.00 84.38 112 ARG A O 1
ATOM 840 N N . GLU A 1 113 ? 12.815 5.604 -14.726 1.00 88.56 113 GLU A N 1
ATOM 841 C CA . GLU A 1 113 ? 12.415 6.911 -14.181 1.00 88.56 113 GLU A CA 1
ATOM 842 C C . GLU A 1 113 ? 10.891 7.047 -14.073 1.00 88.56 113 GLU A C 1
ATOM 844 O O . GLU A 1 113 ? 10.356 7.480 -13.051 1.00 88.56 113 GLU A O 1
ATOM 849 N N . ARG A 1 114 ? 10.156 6.601 -15.102 1.00 86.50 114 ARG A N 1
ATOM 850 C CA . ARG A 1 114 ? 8.689 6.608 -15.073 1.00 86.50 114 ARG A CA 1
ATOM 851 C C . ARG A 1 114 ? 8.130 5.731 -13.952 1.00 86.50 114 ARG A C 1
ATOM 853 O O . ARG A 1 114 ? 7.171 6.136 -13.300 1.00 86.50 114 ARG A O 1
ATOM 860 N N . LEU A 1 115 ? 8.710 4.552 -13.730 1.00 86.00 115 LEU A N 1
ATOM 861 C CA . LEU A 1 115 ? 8.308 3.662 -12.642 1.00 86.00 115 LEU A CA 1
ATOM 862 C C . LEU A 1 115 ? 8.576 4.299 -11.272 1.00 86.00 115 LEU A C 1
ATOM 864 O O . LEU A 1 115 ? 7.679 4.327 -10.433 1.00 86.00 115 LEU A O 1
ATOM 868 N N . ILE A 1 116 ? 9.770 4.857 -11.063 1.00 89.25 116 ILE A N 1
ATOM 869 C CA . ILE A 1 116 ? 10.124 5.554 -9.818 1.00 89.25 116 ILE A CA 1
ATOM 870 C C . ILE A 1 116 ? 9.152 6.712 -9.560 1.00 89.25 116 ILE A C 1
ATOM 872 O O . ILE 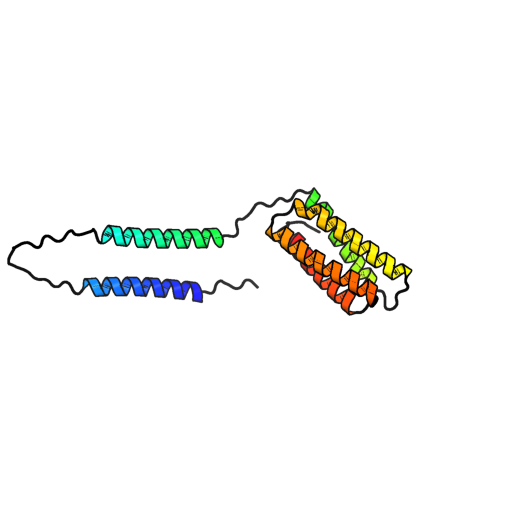A 1 116 ? 8.643 6.860 -8.449 1.00 89.25 116 ILE A O 1
ATOM 876 N N . GLY A 1 117 ? 8.824 7.495 -10.592 1.00 91.06 117 GLY A N 1
ATOM 877 C CA . GLY A 1 117 ? 7.845 8.577 -10.497 1.00 91.06 117 GLY A CA 1
ATOM 878 C C . GLY A 1 117 ? 6.453 8.097 -10.070 1.00 91.06 117 GLY A C 1
ATOM 879 O O . GLY A 1 117 ? 5.827 8.723 -9.215 1.00 91.06 117 GLY A O 1
ATOM 880 N N . LEU A 1 118 ? 5.982 6.969 -10.613 1.00 89.25 118 LEU A N 1
ATOM 881 C CA . LEU A 1 118 ? 4.703 6.364 -10.225 1.00 89.25 118 LEU A CA 1
ATOM 882 C C . LEU A 1 118 ? 4.721 5.870 -8.773 1.00 89.25 118 LEU A C 1
ATOM 884 O O . LEU A 1 118 ? 3.778 6.148 -8.036 1.00 89.25 118 LEU A O 1
ATOM 888 N N . LEU A 1 119 ? 5.798 5.209 -8.337 1.00 90.31 119 LEU A N 1
ATOM 889 C CA . LEU A 1 119 ? 5.954 4.746 -6.953 1.00 90.31 119 LEU A CA 1
ATOM 890 C C . LEU A 1 119 ? 5.978 5.913 -5.961 1.00 90.31 119 LEU A C 1
ATOM 892 O O . LEU A 1 119 ? 5.268 5.889 -4.960 1.00 90.31 119 LEU A O 1
ATOM 896 N N . ARG A 1 120 ? 6.730 6.978 -6.258 1.00 92.81 120 ARG A N 1
ATOM 897 C CA . ARG A 1 120 ? 6.768 8.186 -5.418 1.00 92.81 120 ARG A CA 1
ATOM 898 C C . ARG A 1 120 ? 5.417 8.903 -5.382 1.00 92.81 120 ARG A C 1
ATOM 900 O O . ARG A 1 120 ? 4.991 9.358 -4.323 1.00 92.81 120 ARG A O 1
ATOM 907 N N . GLY A 1 121 ? 4.718 8.978 -6.516 1.00 90.62 121 GLY A N 1
ATOM 908 C CA . GLY A 1 121 ? 3.361 9.529 -6.582 1.00 90.62 121 GLY A CA 1
ATOM 909 C C . GLY A 1 121 ? 2.358 8.717 -5.758 1.00 90.62 121 GLY A C 1
ATOM 910 O O . GLY A 1 121 ? 1.523 9.291 -5.057 1.00 90.62 121 GLY A O 1
ATOM 911 N N . PHE A 1 122 ? 2.479 7.390 -5.795 1.00 89.31 122 PHE A N 1
ATOM 912 C CA . PHE A 1 122 ? 1.712 6.475 -4.959 1.00 89.31 122 PHE A CA 1
ATOM 913 C C . PHE A 1 122 ? 1.986 6.699 -3.462 1.00 89.31 122 PHE A C 1
ATOM 915 O O . PHE A 1 122 ? 1.035 6.872 -2.697 1.00 89.31 122 PHE A O 1
ATOM 922 N N . LEU A 1 123 ? 3.258 6.789 -3.052 1.00 91.06 123 LEU A N 1
ATOM 923 C CA . LEU A 1 123 ? 3.638 7.082 -1.664 1.00 91.06 123 LEU A CA 1
ATOM 924 C C . LEU A 1 123 ? 3.034 8.399 -1.170 1.00 91.06 123 LEU A C 1
ATOM 926 O O . LEU A 1 123 ? 2.439 8.434 -0.096 1.00 91.06 123 LEU A O 1
ATOM 930 N N . GLY A 1 124 ? 3.089 9.455 -1.987 1.00 91.62 124 GLY A N 1
ATOM 931 C CA . GLY A 1 124 ? 2.487 10.742 -1.637 1.00 91.62 124 GLY A CA 1
ATOM 932 C C . GLY A 1 124 ? 0.978 10.657 -1.373 1.00 91.62 124 GLY A C 1
ATOM 933 O O . GLY A 1 124 ? 0.462 11.349 -0.496 1.00 91.62 124 GLY A O 1
ATOM 934 N N . LYS A 1 125 ? 0.255 9.777 -2.079 1.00 90.75 125 LYS A N 1
ATOM 935 C CA . LYS A 1 125 ? -1.179 9.548 -1.834 1.00 90.75 125 LYS A CA 1
ATOM 936 C C . LYS A 1 125 ? -1.431 8.759 -0.560 1.00 90.75 125 LYS A C 1
ATOM 938 O O . LYS A 1 125 ? -2.340 9.117 0.185 1.00 90.75 125 LYS A O 1
ATOM 943 N N . LEU A 1 126 ? -0.632 7.730 -0.287 1.00 87.38 126 LEU A N 1
ATOM 944 C CA . LEU A 1 126 ? -0.728 7.005 0.979 1.00 87.38 126 LEU A CA 1
ATOM 945 C C . LEU A 1 126 ? -0.446 7.916 2.180 1.00 87.38 126 LEU A C 1
ATOM 947 O O . LEU A 1 126 ? -1.190 7.890 3.159 1.00 87.38 126 LEU A O 1
ATOM 951 N N . ASP A 1 127 ? 0.577 8.765 2.092 1.00 90.12 127 ASP A N 1
ATOM 952 C CA . ASP A 1 127 ? 0.900 9.716 3.157 1.00 90.12 127 ASP A CA 1
ATOM 953 C C . ASP A 1 127 ? -0.213 10.749 3.355 1.00 90.12 127 ASP A C 1
ATOM 955 O O . ASP A 1 127 ? -0.505 11.125 4.491 1.00 90.12 127 ASP A O 1
ATOM 959 N N . SER A 1 128 ? -0.890 11.159 2.276 1.00 89.31 128 SER A N 1
ATOM 960 C CA . SER A 1 128 ? -1.998 12.115 2.368 1.00 89.31 128 SER A CA 1
ATOM 961 C C . SER A 1 128 ? -3.187 11.595 3.177 1.00 89.31 128 SER A C 1
ATOM 963 O O . SER A 1 128 ? -3.847 12.385 3.842 1.00 89.31 128 SER A O 1
ATOM 965 N N . VAL A 1 129 ? -3.435 10.278 3.175 1.00 87.44 129 VAL A N 1
ATOM 966 C CA . VAL A 1 129 ? -4.519 9.692 3.975 1.00 87.44 129 VAL A CA 1
ATOM 967 C C . VAL A 1 129 ? -4.083 9.364 5.398 1.00 87.44 129 VAL A C 1
ATOM 969 O O . VAL A 1 129 ? -4.936 9.291 6.273 1.00 87.44 129 VAL A O 1
ATOM 972 N N . LYS A 1 130 ? -2.779 9.199 5.669 1.00 86.94 130 LYS A N 1
ATOM 973 C CA . LYS A 1 130 ? -2.242 8.673 6.938 1.00 86.94 130 LYS A CA 1
ATOM 974 C C . LYS A 1 130 ? -2.779 9.379 8.186 1.00 86.94 130 LYS A C 1
ATOM 976 O O . LYS A 1 130 ? -3.116 8.708 9.160 1.00 86.94 130 LYS A O 1
ATOM 981 N N . SER A 1 131 ? -2.840 10.709 8.175 1.00 86.12 131 SER A N 1
ATOM 982 C CA . SER A 1 131 ? -3.307 11.511 9.317 1.00 86.12 131 SER A CA 1
ATOM 983 C C . SER A 1 131 ? -4.801 11.340 9.610 1.00 86.12 131 SER A C 1
ATOM 985 O O . SER A 1 131 ? -5.233 11.596 10.732 1.00 86.12 131 SER A O 1
ATOM 987 N N . GLU A 1 132 ? -5.578 10.887 8.625 1.00 85.44 132 GLU A N 1
ATOM 988 C CA . GLU A 1 132 ? -7.019 10.639 8.727 1.00 85.44 132 GLU A CA 1
ATOM 989 C C . GLU A 1 132 ? -7.339 9.200 9.169 1.00 85.44 132 GLU A C 1
ATOM 991 O O . GLU A 1 132 ? -8.495 8.862 9.442 1.00 85.44 132 GLU A O 1
ATOM 996 N N . LEU A 1 133 ? -6.325 8.333 9.261 1.00 85.00 133 LEU A N 1
ATOM 997 C CA . LEU A 1 133 ? -6.489 6.935 9.641 1.00 85.00 133 LEU A CA 1
ATOM 998 C C . LEU A 1 133 ? -6.357 6.739 11.144 1.00 85.00 133 LEU A C 1
ATOM 1000 O O . LEU A 1 133 ? -5.623 7.427 11.852 1.00 85.00 133 LEU A O 1
ATOM 1004 N N . GLU A 1 134 ? -7.019 5.697 11.639 1.00 85.69 134 GLU A N 1
ATOM 1005 C CA . GLU A 1 134 ? -6.787 5.269 13.008 1.00 85.69 134 GLU A CA 1
ATOM 1006 C C . GLU A 1 134 ? -5.359 4.738 13.212 1.00 85.69 134 GLU A C 1
ATOM 1008 O O . GLU A 1 134 ? -4.821 4.092 12.308 1.00 85.69 134 GLU A O 1
ATOM 1013 N N . PRO A 1 135 ? -4.786 4.879 14.426 1.00 84.88 135 PRO A N 1
ATOM 1014 C CA . PRO A 1 135 ? -3.385 4.548 14.688 1.00 84.88 135 PRO A CA 1
ATOM 1015 C C . PRO A 1 135 ? -2.931 3.148 14.238 1.00 84.88 135 PRO A C 1
ATOM 1017 O O . PRO A 1 135 ? -1.856 3.055 13.650 1.00 84.88 135 PRO A O 1
ATOM 1020 N N . PRO A 1 136 ? -3.712 2.061 14.427 1.00 86.06 136 PRO A N 1
ATOM 1021 C CA . PRO A 1 136 ? -3.300 0.737 13.956 1.00 86.06 136 PRO A CA 1
ATOM 1022 C C . PRO A 1 136 ? -3.177 0.655 12.429 1.00 86.06 136 PRO A C 1
ATOM 1024 O O . PRO A 1 136 ? -2.281 0.000 11.916 1.00 86.06 136 PRO A O 1
ATOM 1027 N N . ILE A 1 137 ? -4.055 1.349 11.703 1.00 86.44 137 ILE A N 1
ATOM 1028 C CA . ILE A 1 137 ? -4.059 1.363 10.237 1.00 86.44 137 ILE A CA 1
ATOM 1029 C C . ILE A 1 137 ? -2.930 2.264 9.727 1.00 86.44 137 ILE A C 1
ATOM 1031 O O . ILE A 1 137 ? -2.198 1.876 8.823 1.00 86.44 13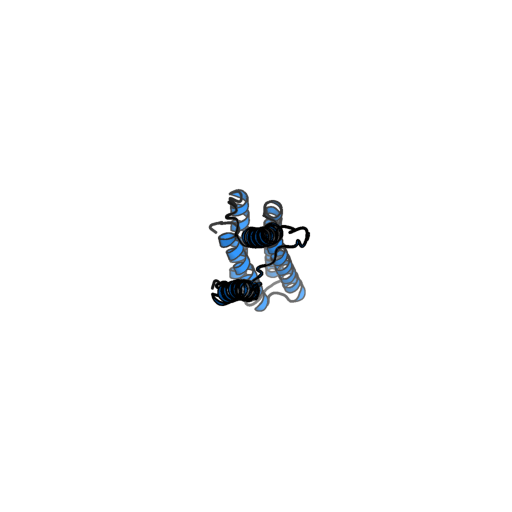7 ILE A O 1
ATOM 1035 N N . ALA A 1 138 ? -2.749 3.438 10.338 1.00 88.62 138 ALA A N 1
ATOM 1036 C CA . ALA A 1 138 ? -1.640 4.334 10.023 1.00 88.62 138 ALA A CA 1
ATOM 1037 C C . ALA A 1 138 ? -0.276 3.646 10.217 1.00 88.62 138 ALA A C 1
ATOM 1039 O O . ALA A 1 138 ? 0.628 3.834 9.409 1.00 88.62 138 ALA A O 1
ATOM 1040 N N . HIS A 1 139 ? -0.145 2.808 11.252 1.00 89.31 139 HIS A N 1
ATOM 1041 C CA . HIS A 1 139 ? 1.059 2.013 11.488 1.00 89.31 139 HIS A CA 1
ATOM 1042 C C . HIS A 1 139 ? 1.308 0.971 10.389 1.00 89.31 139 HIS A C 1
ATOM 1044 O O . HIS A 1 139 ? 2.442 0.764 9.970 1.00 89.31 139 HIS A O 1
ATOM 1050 N N . GLU A 1 140 ? 0.260 0.322 9.888 1.00 89.12 140 GLU A N 1
ATOM 1051 C CA . GLU A 1 140 ? 0.399 -0.614 8.771 1.00 89.12 140 GLU A CA 1
ATOM 1052 C C . GLU A 1 140 ? 0.747 0.075 7.457 1.00 89.12 140 GLU A C 1
ATOM 1054 O O . GLU A 1 140 ? 1.558 -0.459 6.699 1.00 89.12 140 GLU A O 1
ATOM 1059 N N . LEU A 1 141 ? 0.186 1.261 7.206 1.00 90.75 141 LEU A N 1
ATOM 1060 C CA . LEU A 1 141 ? 0.599 2.072 6.066 1.00 90.75 141 LEU A CA 1
ATOM 1061 C C . LEU A 1 141 ? 2.062 2.492 6.160 1.00 90.75 141 LEU A C 1
ATOM 1063 O O . LEU A 1 141 ? 2.725 2.507 5.132 1.00 90.75 141 LEU A O 1
ATOM 1067 N N . ASP A 1 142 ? 2.586 2.773 7.356 1.00 92.50 142 ASP A N 1
ATOM 1068 C CA . ASP A 1 142 ? 4.015 3.056 7.528 1.00 92.50 142 ASP A CA 1
ATOM 1069 C C . ASP A 1 142 ? 4.894 1.872 7.116 1.00 92.50 142 ASP A C 1
ATOM 1071 O O . ASP A 1 142 ? 5.889 2.068 6.421 1.00 92.50 142 ASP A O 1
ATOM 1075 N N . HIS A 1 143 ? 4.512 0.644 7.479 1.00 91.38 143 HIS A N 1
ATOM 1076 C CA . HIS A 1 143 ? 5.238 -0.552 7.035 1.00 91.38 143 HIS A CA 1
ATOM 1077 C C . HIS A 1 143 ? 5.207 -0.708 5.516 1.00 91.38 143 HIS A C 1
ATOM 1079 O O . HIS A 1 143 ? 6.235 -0.987 4.908 1.00 91.38 143 HIS A O 1
ATOM 1085 N N . ILE A 1 144 ? 4.046 -0.489 4.895 1.00 91.38 144 ILE A N 1
ATOM 1086 C CA . ILE A 1 144 ? 3.918 -0.548 3.433 1.00 91.38 144 ILE A CA 1
ATOM 1087 C C . ILE A 1 144 ? 4.728 0.570 2.768 1.00 91.38 144 ILE A C 1
ATOM 1089 O O . ILE A 1 144 ? 5.352 0.337 1.737 1.00 91.38 144 ILE A O 1
ATOM 1093 N N . ARG A 1 145 ? 4.762 1.773 3.359 1.00 93.06 145 ARG A N 1
ATOM 1094 C CA . ARG A 1 145 ? 5.574 2.888 2.859 1.00 93.06 145 ARG A CA 1
ATOM 1095 C C . ARG A 1 145 ? 7.044 2.486 2.781 1.00 93.06 145 ARG A C 1
ATOM 1097 O O . ARG A 1 145 ? 7.649 2.642 1.727 1.00 93.06 145 ARG A O 1
ATOM 1104 N N . ILE A 1 146 ? 7.575 1.906 3.857 1.00 92.38 146 ILE A N 1
ATOM 1105 C CA . ILE A 1 146 ? 8.970 1.449 3.938 1.00 92.38 146 ILE A CA 1
ATOM 1106 C C . ILE A 1 146 ? 9.261 0.357 2.897 1.00 92.38 146 ILE A C 1
ATOM 1108 O O . ILE A 1 146 ? 10.311 0.373 2.253 1.00 92.38 146 ILE A O 1
ATOM 1112 N N . GLU A 1 147 ? 8.336 -0.583 2.690 1.00 91.88 147 GLU A N 1
ATOM 1113 C CA . GLU A 1 147 ? 8.480 -1.620 1.657 1.00 91.88 147 GLU A CA 1
ATOM 1114 C C . GLU A 1 147 ? 8.565 -1.008 0.256 1.00 91.88 147 GLU A C 1
ATOM 1116 O O . GLU A 1 147 ? 9.438 -1.366 -0.532 1.00 91.88 147 GLU A O 1
ATOM 1121 N N . VAL A 1 148 ? 7.712 -0.029 -0.041 1.00 91.69 148 VAL A N 1
ATOM 1122 C CA . VAL A 1 148 ? 7.716 0.658 -1.335 1.00 91.69 148 VAL A CA 1
ATOM 1123 C C . VAL A 1 148 ? 8.961 1.527 -1.519 1.00 91.69 148 VAL A C 1
ATOM 1125 O O . VAL A 1 148 ? 9.532 1.527 -2.607 1.00 91.69 148 VAL A O 1
ATOM 1128 N N . GLU A 1 149 ? 9.423 2.219 -0.476 1.00 94.06 149 GLU A N 1
ATOM 1129 C CA . GLU A 1 149 ? 10.707 2.938 -0.475 1.00 94.06 149 GLU A CA 1
ATOM 1130 C C . GLU A 1 149 ? 11.864 1.980 -0.805 1.00 94.06 149 GLU A C 1
ATOM 1132 O O . GLU A 1 149 ? 12.664 2.260 -1.695 1.00 94.06 149 GLU A O 1
ATOM 1137 N N . THR A 1 150 ? 11.878 0.792 -0.196 1.00 91.81 150 THR A N 1
ATOM 1138 C CA . THR A 1 150 ? 12.888 -0.246 -0.467 1.00 91.81 150 THR A CA 1
ATOM 1139 C C . THR A 1 150 ? 12.829 -0.742 -1.919 1.00 91.81 150 THR A C 1
ATOM 1141 O O . THR A 1 150 ? 13.863 -0.985 -2.547 1.00 91.81 150 THR A O 1
ATOM 1144 N N . ILE A 1 151 ? 11.628 -0.882 -2.492 1.00 89.62 151 ILE A N 1
ATOM 1145 C CA . ILE A 1 151 ? 11.452 -1.237 -3.910 1.00 89.62 151 ILE A CA 1
ATOM 1146 C C . ILE A 1 151 ? 12.011 -0.132 -4.816 1.00 89.62 151 ILE A C 1
ATOM 1148 O O . ILE A 1 151 ? 12.707 -0.443 -5.785 1.00 89.62 151 ILE A O 1
ATOM 1152 N N . ILE A 1 152 ? 11.745 1.143 -4.506 1.00 91.06 152 ILE A N 1
ATOM 1153 C CA . ILE A 1 152 ? 12.305 2.286 -5.244 1.00 91.06 152 ILE A CA 1
ATOM 1154 C C . ILE A 1 152 ? 13.833 2.228 -5.214 1.00 91.06 152 ILE A C 1
ATOM 1156 O O . ILE A 1 152 ? 14.446 2.253 -6.278 1.00 91.06 152 ILE A O 1
ATOM 1160 N N . GLU A 1 153 ? 14.442 2.074 -4.037 1.00 91.44 153 GLU A N 1
ATOM 1161 C CA . GLU A 1 153 ? 15.900 1.973 -3.885 1.00 91.44 153 GLU A CA 1
ATOM 1162 C C . GLU A 1 153 ? 16.478 0.803 -4.698 1.00 91.44 153 GLU A C 1
ATOM 1164 O O . GLU A 1 153 ? 17.495 0.938 -5.383 1.00 91.44 153 GLU A O 1
ATOM 1169 N N . ARG A 1 154 ? 15.806 -0.356 -4.696 1.00 86.69 154 ARG A N 1
ATOM 1170 C CA . ARG A 1 154 ? 16.206 -1.510 -5.516 1.00 86.69 154 ARG A CA 1
ATOM 1171 C C . ARG A 1 154 ? 16.160 -1.200 -7.006 1.00 86.69 154 ARG A C 1
ATOM 1173 O O . ARG A 1 154 ? 17.112 -1.516 -7.718 1.00 86.69 154 ARG A O 1
ATOM 1180 N N . ILE A 1 155 ? 15.083 -0.582 -7.485 1.00 87.38 155 ILE A N 1
ATOM 1181 C CA . ILE A 1 155 ? 14.958 -0.172 -8.889 1.00 87.38 155 ILE A CA 1
ATOM 1182 C C . ILE A 1 155 ? 16.030 0.868 -9.231 1.00 87.38 155 ILE A C 1
ATOM 1184 O O . ILE A 1 155 ? 16.599 0.832 -10.324 1.00 87.38 155 ILE A O 1
ATOM 1188 N N . GLU A 1 156 ? 16.338 1.775 -8.306 1.00 88.19 156 GLU A N 1
ATOM 1189 C CA . GLU A 1 156 ? 17.365 2.792 -8.482 1.00 88.19 156 GLU A CA 1
ATOM 1190 C C . GLU A 1 156 ? 18.769 2.176 -8.602 1.00 88.19 156 GLU A C 1
ATOM 1192 O O . GLU A 1 156 ? 19.534 2.578 -9.475 1.00 88.19 156 GLU A O 1
ATOM 1197 N N . HIS A 1 157 ? 19.111 1.171 -7.800 1.00 84.00 157 HIS A N 1
ATOM 1198 C CA . HIS A 1 157 ? 20.472 0.623 -7.775 1.00 84.00 157 HIS A CA 1
ATOM 1199 C C . HIS A 1 157 ? 20.704 -0.584 -8.686 1.00 84.00 157 HIS A C 1
ATOM 1201 O O . HIS A 1 157 ? 21.804 -0.759 -9.207 1.00 84.00 157 HIS A O 1
ATOM 1207 N N . ILE A 1 158 ? 19.693 -1.432 -8.863 1.00 77.88 158 ILE A N 1
ATOM 1208 C CA . ILE A 1 158 ? 19.813 -2.742 -9.524 1.00 77.88 158 ILE A CA 1
ATOM 1209 C C . ILE A 1 158 ? 19.019 -2.761 -10.838 1.00 77.88 158 ILE A C 1
ATOM 1211 O O . ILE A 1 158 ? 19.319 -3.538 -11.744 1.00 77.88 158 ILE A O 1
ATOM 1215 N N . GLY A 1 159 ? 18.029 -1.876 -10.969 1.00 74.00 159 GLY A N 1
ATOM 1216 C CA . GLY A 1 159 ? 17.058 -1.909 -12.052 1.00 74.00 159 GLY A CA 1
ATOM 1217 C C . GLY A 1 159 ? 15.897 -2.857 -11.755 1.00 74.00 159 GLY A C 1
ATOM 1218 O O . GLY A 1 159 ? 15.733 -3.391 -10.658 1.00 74.00 159 GLY A O 1
ATOM 1219 N N . LEU A 1 160 ? 15.040 -3.037 -12.752 1.00 74.19 160 LEU A N 1
ATOM 1220 C CA . LEU A 1 160 ? 13.856 -3.882 -12.646 1.00 74.19 160 LEU A CA 1
ATOM 1221 C C . LEU A 1 160 ? 14.234 -5.360 -12.790 1.00 74.19 160 LEU A C 1
ATOM 1223 O O . LEU A 1 160 ? 14.843 -5.764 -13.778 1.00 74.19 160 LEU A O 1
ATOM 1227 N N . THR A 1 161 ? 13.849 -6.163 -11.802 1.00 73.75 161 THR A N 1
ATOM 1228 C CA . THR A 1 161 ? 14.089 -7.612 -11.750 1.00 73.75 161 THR A CA 1
ATOM 1229 C C . THR A 1 161 ? 12.777 -8.348 -11.478 1.00 73.75 161 THR A C 1
ATOM 1231 O O . THR A 1 161 ? 11.791 -7.720 -11.093 1.00 73.75 161 THR A O 1
ATOM 1234 N N . GLY A 1 162 ? 12.757 -9.678 -11.628 1.00 71.94 162 GLY A N 1
ATOM 1235 C CA . GLY A 1 162 ? 11.585 -10.497 -11.277 1.00 71.94 162 GLY A CA 1
ATOM 1236 C C . GLY A 1 162 ? 11.123 -10.302 -9.826 1.00 71.94 162 GLY A C 1
ATOM 1237 O O . GLY A 1 162 ? 9.925 -10.260 -9.567 1.00 71.94 162 GLY A O 1
ATOM 1238 N N . ASN A 1 163 ? 12.060 -10.038 -8.910 1.00 80.19 163 ASN A N 1
ATOM 1239 C CA . ASN A 1 163 ? 11.752 -9.772 -7.504 1.00 80.19 163 ASN A CA 1
ATOM 1240 C C . ASN A 1 163 ? 10.892 -8.513 -7.320 1.00 80.19 163 ASN A C 1
ATOM 1242 O O . ASN A 1 163 ? 10.033 -8.492 -6.453 1.00 80.19 163 ASN A O 1
ATOM 1246 N N . VAL A 1 164 ? 11.068 -7.479 -8.154 1.00 80.75 164 VAL A N 1
ATOM 1247 C CA . VAL A 1 164 ? 10.257 -6.250 -8.062 1.00 80.75 164 VAL A CA 1
ATOM 1248 C C . VAL A 1 164 ? 8.786 -6.547 -8.341 1.00 80.75 164 VAL A C 1
ATOM 1250 O O . VAL A 1 164 ? 7.913 -5.960 -7.711 1.00 80.75 164 VAL A O 1
ATOM 1253 N N . HIS A 1 165 ? 8.493 -7.461 -9.269 1.00 82.00 165 HIS A N 1
ATOM 1254 C CA . HIS A 1 165 ? 7.116 -7.867 -9.529 1.00 82.00 165 HIS A CA 1
ATOM 1255 C C . HIS A 1 165 ? 6.503 -8.558 -8.302 1.00 82.00 165 HIS A C 1
ATOM 1257 O O . HIS A 1 165 ? 5.409 -8.187 -7.884 1.00 82.00 165 HIS A O 1
ATOM 1263 N N . GLU A 1 166 ? 7.216 -9.509 -7.697 1.00 8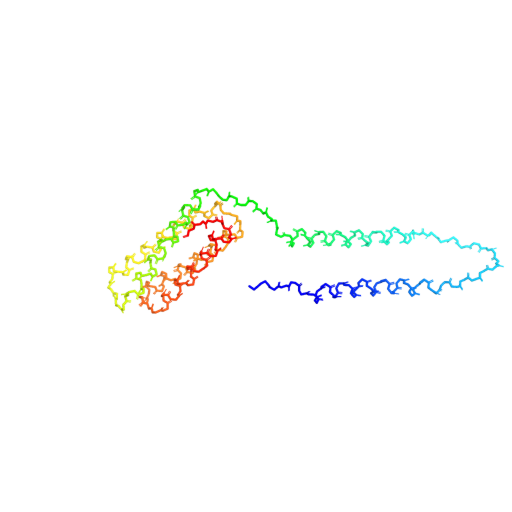4.75 166 GLU A N 1
ATOM 1264 C CA . GLU A 1 166 ? 6.763 -10.210 -6.486 1.00 84.75 166 GLU A CA 1
ATOM 1265 C C . GLU A 1 166 ? 6.577 -9.250 -5.300 1.00 84.75 166 GLU A C 1
ATOM 1267 O O . GLU A 1 166 ? 5.539 -9.284 -4.635 1.00 84.75 166 GLU A O 1
ATOM 1272 N N . ASP A 1 167 ? 7.532 -8.340 -5.088 1.00 87.19 167 ASP A N 1
ATOM 1273 C CA . ASP A 1 167 ? 7.483 -7.322 -4.036 1.00 87.19 167 ASP A CA 1
ATOM 1274 C C . ASP A 1 167 ? 6.255 -6.401 -4.219 1.00 87.19 167 ASP A C 1
ATOM 1276 O O . ASP A 1 167 ? 5.538 -6.092 -3.263 1.00 87.19 167 ASP A O 1
ATOM 1280 N N . LEU A 1 168 ? 5.946 -6.005 -5.461 1.00 87.69 168 LEU A N 1
ATOM 1281 C CA . LEU A 1 168 ? 4.757 -5.206 -5.772 1.00 87.69 168 LEU A CA 1
ATOM 1282 C C . LEU A 1 168 ? 3.454 -5.976 -5.536 1.00 87.69 168 LEU A C 1
ATOM 1284 O O . LEU A 1 168 ? 2.503 -5.396 -5.014 1.00 87.69 168 LEU A O 1
ATOM 1288 N N . GLN A 1 169 ? 3.393 -7.265 -5.883 1.00 88.69 169 GLN A N 1
ATOM 1289 C CA . GLN A 1 169 ? 2.216 -8.100 -5.608 1.00 88.69 169 GLN A CA 1
ATOM 1290 C C . GLN A 1 169 ? 1.974 -8.252 -4.104 1.00 88.69 169 GLN A C 1
ATOM 1292 O O . GLN A 1 169 ? 0.830 -8.196 -3.648 1.00 88.69 169 GLN A O 1
ATOM 1297 N N . PHE A 1 170 ? 3.044 -8.383 -3.319 1.00 90.12 170 PHE A N 1
ATOM 1298 C CA . PHE A 1 170 ? 2.949 -8.418 -1.865 1.00 90.12 170 PHE A CA 1
ATOM 1299 C C . PHE A 1 170 ? 2.362 -7.117 -1.301 1.00 90.12 170 PHE A C 1
ATOM 1301 O O . PHE A 1 170 ? 1.380 -7.151 -0.553 1.00 90.12 170 PHE A O 1
ATOM 1308 N N . VAL A 1 171 ? 2.905 -5.967 -1.715 1.00 90.31 171 VAL A N 1
ATOM 1309 C CA . VAL A 1 171 ? 2.394 -4.643 -1.326 1.00 90.31 171 VAL A CA 1
ATOM 1310 C C . VAL A 1 171 ? 0.923 -4.485 -1.719 1.00 90.31 171 VAL A C 1
ATOM 1312 O O . VAL A 1 171 ? 0.105 -4.056 -0.901 1.00 90.31 171 VAL A O 1
ATOM 1315 N N . LEU A 1 172 ? 0.560 -4.879 -2.942 1.00 90.94 172 LEU A N 1
ATOM 1316 C CA . LEU A 1 172 ? -0.816 -4.829 -3.434 1.00 90.94 172 LEU A CA 1
ATOM 1317 C C . LEU A 1 172 ? -1.769 -5.659 -2.579 1.00 90.94 172 LEU A C 1
ATOM 1319 O O . LEU A 1 172 ? -2.796 -5.136 -2.146 1.00 90.94 172 LEU A O 1
ATOM 1323 N N . GLY A 1 173 ? -1.418 -6.909 -2.275 1.00 90.25 173 GLY A N 1
ATOM 1324 C CA . GLY A 1 173 ? -2.246 -7.773 -1.435 1.00 90.25 173 GLY A CA 1
ATOM 1325 C C . GLY A 1 173 ? -2.485 -7.176 -0.045 1.00 90.25 173 GLY A C 1
ATOM 1326 O O . GLY A 1 173 ? -3.603 -7.213 0.471 1.00 90.25 173 GLY A O 1
ATOM 1327 N N . ARG A 1 174 ? -1.463 -6.546 0.552 1.00 91.50 174 ARG A N 1
ATOM 1328 C CA . ARG A 1 174 ? -1.613 -5.857 1.844 1.00 91.50 174 ARG A CA 1
ATOM 1329 C C . ARG A 1 174 ? -2.540 -4.651 1.755 1.00 91.50 174 ARG A C 1
ATOM 1331 O O . ARG A 1 174 ? -3.380 -4.467 2.636 1.00 91.50 174 ARG A O 1
ATOM 1338 N N . LEU A 1 175 ? -2.415 -3.846 0.704 1.00 90.81 175 LEU A N 1
ATOM 1339 C CA . LEU A 1 175 ? -3.282 -2.688 0.484 1.00 90.81 175 LEU A CA 1
ATOM 1340 C C . LEU A 1 175 ? -4.734 -3.101 0.230 1.00 90.81 175 LEU A C 1
ATOM 1342 O O . LEU A 1 175 ? -5.641 -2.443 0.731 1.00 90.81 175 LEU A O 1
ATOM 1346 N N . GLU A 1 176 ? -4.974 -4.201 -0.485 1.00 91.44 176 GLU A N 1
ATOM 1347 C CA . GLU A 1 176 ? -6.324 -4.738 -0.681 1.00 91.44 176 GLU A CA 1
ATOM 1348 C C . GLU A 1 176 ? -6.972 -5.157 0.642 1.00 91.44 176 GLU A C 1
ATOM 1350 O O . GLU A 1 176 ? -8.126 -4.807 0.896 1.00 91.44 176 GLU A O 1
ATOM 1355 N N . ILE A 1 177 ? -6.221 -5.841 1.512 1.00 88.94 177 ILE A N 1
ATOM 1356 C CA . ILE A 1 177 ? -6.684 -6.220 2.855 1.00 88.94 177 ILE A CA 1
ATOM 1357 C C . ILE A 1 177 ? -6.983 -4.972 3.689 1.00 88.94 177 ILE A C 1
ATOM 1359 O O . ILE A 1 177 ? -8.014 -4.907 4.354 1.00 88.94 177 ILE A O 1
ATOM 1363 N N . ILE A 1 178 ? -6.115 -3.958 3.655 1.00 87.88 178 ILE A N 1
ATOM 1364 C CA . ILE A 1 178 ? -6.359 -2.703 4.375 1.00 87.88 178 ILE A CA 1
ATOM 1365 C C . ILE A 1 178 ? -7.635 -2.040 3.855 1.00 87.88 178 ILE A C 1
ATOM 1367 O O . ILE A 1 178 ? -8.541 -1.776 4.645 1.00 87.88 178 ILE A O 1
ATOM 1371 N N . GLY A 1 179 ? -7.735 -1.820 2.543 1.00 87.69 179 GLY A N 1
ATOM 1372 C CA . GLY A 1 179 ? -8.876 -1.164 1.912 1.00 87.69 179 GLY A CA 1
ATOM 1373 C C . GLY A 1 179 ? -10.194 -1.858 2.233 1.00 87.69 179 GLY A C 1
ATOM 1374 O O . GLY A 1 179 ? -11.117 -1.216 2.732 1.00 87.69 179 GLY A O 1
ATOM 1375 N N . ARG A 1 180 ? -10.264 -3.175 2.024 1.00 87.62 180 ARG A N 1
ATOM 1376 C CA . ARG A 1 180 ? -11.487 -3.954 2.231 1.00 87.62 180 ARG A CA 1
ATOM 1377 C C . ARG A 1 180 ? -11.796 -4.176 3.707 1.00 87.62 180 ARG A C 1
ATOM 1379 O O . ARG A 1 180 ? -12.881 -3.826 4.164 1.00 87.62 180 ARG A O 1
ATOM 1386 N N . ASP A 1 181 ? -10.854 -4.747 4.450 1.00 84.69 181 ASP A N 1
ATOM 1387 C CA . ASP A 1 181 ? -11.137 -5.310 5.773 1.00 84.69 181 ASP A CA 1
ATOM 1388 C C . ASP A 1 181 ? -10.985 -4.269 6.892 1.00 84.69 181 ASP A C 1
ATOM 1390 O O . ASP A 1 181 ? -11.574 -4.426 7.962 1.00 84.69 181 ASP A O 1
ATOM 1394 N N . LYS A 1 182 ? -10.196 -3.203 6.674 1.00 84.94 182 LYS A N 1
ATOM 1395 C CA . LYS A 1 182 ? -9.891 -2.192 7.710 1.00 84.94 182 LYS A CA 1
ATOM 1396 C C . LYS A 1 182 ? -10.520 -0.833 7.443 1.00 84.94 182 LYS A C 1
ATOM 1398 O O . LYS A 1 182 ? -10.898 -0.167 8.409 1.00 84.94 182 LYS A O 1
ATOM 1403 N N . LEU A 1 183 ? -10.614 -0.422 6.177 1.00 83.38 183 LEU A N 1
ATOM 1404 C CA . LEU A 1 183 ? -11.244 0.843 5.780 1.00 83.38 183 LEU A CA 1
ATOM 1405 C C . LEU A 1 183 ? -12.702 0.668 5.341 1.00 83.38 183 LEU A C 1
ATOM 1407 O O . LEU A 1 183 ? -13.458 1.635 5.368 1.00 83.38 183 LEU A O 1
ATOM 1411 N N . GLY A 1 184 ? -13.107 -0.544 4.943 1.00 84.69 184 GLY A N 1
ATOM 1412 C CA . GLY A 1 184 ? -14.432 -0.786 4.368 1.00 84.69 184 GLY A CA 1
ATOM 1413 C C . GLY A 1 184 ? -14.622 -0.134 2.993 1.00 84.69 184 GLY A C 1
ATOM 1414 O O . GLY A 1 184 ? -15.754 0.111 2.580 1.00 84.69 184 GLY A O 1
ATOM 1415 N N . CYS A 1 185 ? -13.531 0.176 2.290 1.00 85.25 185 CYS A N 1
ATOM 1416 C CA . CYS A 1 185 ? -13.568 0.732 0.946 1.00 85.25 185 CYS A CA 1
ATOM 1417 C C . CYS A 1 185 ? -13.823 -0.381 -0.077 1.00 85.25 185 CYS A C 1
ATOM 1419 O O . CYS A 1 185 ? -13.178 -1.430 -0.052 1.00 85.25 185 CYS A O 1
ATOM 1421 N N . SER A 1 186 ? -14.735 -0.128 -1.015 1.00 82.19 186 SER A N 1
ATOM 1422 C CA . SER A 1 186 ? -14.956 -0.996 -2.171 1.00 82.19 186 SER A CA 1
ATOM 1423 C C . SER A 1 186 ? -14.168 -0.461 -3.364 1.00 82.19 186 SER A C 1
ATOM 1425 O O . SER A 1 186 ? -14.714 0.260 -4.199 1.00 82.19 186 SER A O 1
ATOM 1427 N N . CYS A 1 187 ? -12.884 -0.812 -3.394 1.00 80.88 187 CYS A N 1
ATOM 1428 C CA . CYS A 1 187 ? -12.010 -0.726 -4.559 1.00 80.88 187 CYS A CA 1
ATOM 1429 C C . CYS A 1 187 ? -11.944 -2.112 -5.247 1.00 80.88 187 CYS A C 1
ATOM 1431 O O . CYS A 1 187 ? -11.568 -2.151 -6.432 1.00 80.88 187 CYS A O 1
#

Foldseek 3Di:
DDPDPDPVVVVVVVVVVVVVVVVVVVVVPPPPPPDDDDDDDDDPCPPVVVVVVVVVVVVVVVVVVCCVVPPPPPPPQPQDPVLLVLLVVLLVLLVVLLVLLVPDPDDDPVRLVVSLVSLVVSLVSLVVSLVSDDPVLSVLSVVLSVLSVVLNVCCVPPNRDPVSSVSSVVSSVSSVCCSCVPNVHDD

Radius of gyration: 30.55 Å; chains: 1; bounding box: 41×44×98 Å